Protein AF-A0A7M1B1W1-F1 (afdb_monomer_lite)

Sequence (210 aa):
MQTFTLVEILRESRKINTVNDLLSNYNAVIELAKEDVKKIAIAKKIFFTDFDAVFSTAAKMLRNTLNKKHLKAVKRFLTCENIDDAANFIIQRLLNNMKNITTNQNYNEYAAPPKFSILHDNIKVYDSELERALQLSDLKKISAEKLKQNLKKIWEEAILDFDFDLIDFENLCASYGFSMEDVLDYNPYALPEMKGELTECGNTQLVLIF

Organism: NCBI:txid2590020

Structure (mmCIF, N/CA/C/O backbone):
data_AF-A0A7M1B1W1-F1
#
_entry.id   AF-A0A7M1B1W1-F1
#
loop_
_atom_site.group_PDB
_atom_site.id
_atom_site.type_symbol
_atom_site.label_atom_id
_atom_site.label_alt_id
_atom_site.label_comp_id
_atom_site.label_asym_id
_atom_site.label_entity_id
_atom_site.label_seq_id
_atom_site.pdbx_PDB_ins_code
_atom_site.Cartn_x
_atom_site.Cartn_y
_atom_site.Cartn_z
_atom_site.occupancy
_atom_site.B_iso_or_equiv
_atom_site.auth_seq_id
_atom_site.auth_comp_id
_atom_site.auth_asym_id
_atom_site.auth_atom_id
_atom_site.pdbx_PDB_model_num
ATOM 1 N N . MET A 1 1 ? -5.206 -14.356 -8.211 1.00 46.41 1 MET A N 1
ATOM 2 C CA . MET A 1 1 ? -5.578 -14.647 -6.810 1.00 46.41 1 MET A CA 1
ATOM 3 C C . MET A 1 1 ? -6.622 -13.621 -6.395 1.00 46.41 1 MET A C 1
ATOM 5 O O . MET A 1 1 ? -6.350 -12.433 -6.523 1.00 46.41 1 MET A O 1
ATOM 9 N N . GLN A 1 2 ? -7.831 -14.044 -6.029 1.00 49.94 2 GLN A N 1
ATOM 10 C CA . GLN A 1 2 ? -8.895 -13.123 -5.618 1.00 49.94 2 GLN A CA 1
ATOM 11 C C . GLN A 1 2 ? -8.481 -12.476 -4.287 1.00 49.94 2 GLN A C 1
ATOM 13 O O . GLN A 1 2 ? -8.146 -13.184 -3.342 1.00 49.94 2 GLN A O 1
ATOM 18 N N . THR A 1 3 ? -8.392 -11.146 -4.241 1.00 68.88 3 THR A N 1
ATOM 19 C CA . THR A 1 3 ? -8.019 -10.411 -3.023 1.00 68.88 3 THR A CA 1
ATOM 20 C C . THR A 1 3 ? -9.286 -9.926 -2.337 1.00 68.88 3 THR A C 1
ATOM 22 O O . THR A 1 3 ? -9.937 -9.009 -2.834 1.00 68.88 3 THR A O 1
ATOM 25 N N . PHE A 1 4 ? -9.627 -10.563 -1.219 1.00 81.12 4 PHE A N 1
ATOM 26 C CA . PHE A 1 4 ? -10.746 -10.172 -0.363 1.00 81.12 4 PHE A CA 1
ATOM 27 C C . PHE A 1 4 ? -10.438 -8.860 0.367 1.00 81.12 4 PHE A C 1
ATOM 29 O O . PHE A 1 4 ? -9.293 -8.614 0.754 1.00 81.12 4 PHE A O 1
ATOM 36 N N . THR A 1 5 ? -11.456 -8.025 0.540 1.00 89.94 5 THR A N 1
ATOM 37 C CA . THR A 1 5 ? -11.385 -6.786 1.323 1.00 89.94 5 THR A CA 1
ATOM 38 C C . THR A 1 5 ? -11.397 -7.086 2.818 1.00 89.94 5 THR A C 1
ATOM 40 O O . THR A 1 5 ? -11.905 -8.116 3.265 1.00 89.94 5 THR A O 1
ATOM 43 N N . LEU A 1 6 ? -10.891 -6.159 3.629 1.00 90.50 6 LEU A N 1
ATOM 44 C CA . LEU A 1 6 ? -10.927 -6.252 5.085 1.00 90.50 6 LEU A CA 1
ATOM 45 C C . LEU A 1 6 ? -12.354 -6.473 5.592 1.00 90.50 6 LEU A C 1
ATOM 47 O O . LEU A 1 6 ? -12.566 -7.282 6.489 1.00 90.50 6 LEU A O 1
ATOM 51 N N . VAL A 1 7 ? -13.327 -5.763 5.019 1.00 90.25 7 VAL A N 1
ATOM 52 C CA . VAL A 1 7 ? -14.739 -5.879 5.401 1.00 90.25 7 VAL A CA 1
ATOM 53 C C . VAL A 1 7 ? -15.254 -7.298 5.158 1.00 90.25 7 VAL A C 1
ATOM 55 O O . VAL A 1 7 ? -15.855 -7.887 6.054 1.00 90.25 7 VAL A O 1
ATOM 58 N N . GLU A 1 8 ? -14.982 -7.875 3.986 1.00 89.62 8 GLU A N 1
ATOM 59 C CA . GLU A 1 8 ? -15.379 -9.253 3.660 1.00 89.62 8 GLU A CA 1
ATOM 60 C C . GLU A 1 8 ? -14.737 -10.260 4.621 1.00 89.62 8 GLU A C 1
ATOM 62 O O . GLU A 1 8 ? -15.433 -11.095 5.197 1.00 89.62 8 GLU A O 1
ATOM 67 N N . ILE A 1 9 ? -13.435 -10.118 4.884 1.00 88.88 9 ILE A N 1
ATOM 68 C CA . ILE A 1 9 ? -12.701 -11.010 5.790 1.00 88.88 9 ILE A CA 1
ATOM 69 C C . ILE A 1 9 ? -13.232 -10.908 7.227 1.00 88.88 9 ILE A C 1
ATOM 71 O O . ILE A 1 9 ? -13.353 -11.921 7.918 1.00 88.88 9 ILE A O 1
ATOM 75 N N . LEU A 1 10 ? -13.549 -9.701 7.701 1.00 89.06 10 LEU A N 1
ATOM 76 C CA . LEU A 1 10 ? -14.074 -9.501 9.052 1.00 89.06 10 LEU A CA 1
ATOM 77 C C . LEU A 1 10 ? -15.499 -10.037 9.205 1.00 89.06 10 LEU A C 1
ATOM 79 O O . LEU A 1 10 ? -15.791 -10.629 10.238 1.00 89.06 10 LEU A O 1
ATOM 83 N N . ARG A 1 11 ? -16.358 -9.906 8.188 1.00 87.56 11 ARG A N 1
ATOM 84 C CA . ARG A 1 11 ? -17.720 -10.471 8.213 1.00 87.56 11 ARG A CA 1
ATOM 85 C C . ARG A 1 11 ? -17.729 -11.995 8.297 1.00 87.56 11 ARG A C 1
ATOM 87 O O . ARG A 1 11 ? -18.602 -12.563 8.946 1.00 87.56 11 ARG A O 1
ATOM 94 N N . GLU A 1 12 ? -16.770 -12.658 7.659 1.00 88.44 12 GLU A N 1
ATOM 95 C CA . GLU A 1 12 ? -16.637 -14.121 7.704 1.00 88.44 12 GLU A CA 1
ATOM 96 C C . GLU A 1 12 ? -15.859 -14.620 8.936 1.00 88.44 12 GLU A C 1
ATOM 98 O O . GLU A 1 12 ? -15.805 -15.824 9.221 1.00 88.44 12 GLU A O 1
ATOM 103 N N . SER A 1 13 ? -15.250 -13.709 9.700 1.00 87.25 13 SER A N 1
ATOM 104 C CA . SER A 1 13 ? -14.417 -14.053 10.846 1.00 87.25 13 SER A CA 1
ATOM 105 C C . SER A 1 13 ? -15.248 -14.526 12.030 1.00 87.25 13 SER A C 1
ATOM 107 O O . SER A 1 13 ? -15.989 -13.775 12.649 1.00 87.25 13 SER A O 1
ATOM 109 N N . ARG A 1 14 ? -15.011 -15.765 12.468 1.00 86.44 14 ARG A N 1
ATOM 110 C CA . ARG A 1 14 ? -15.598 -16.283 13.718 1.00 86.44 14 ARG A CA 1
ATOM 111 C C . ARG A 1 14 ? -14.973 -15.673 14.978 1.00 86.44 14 ARG A C 1
ATOM 113 O O . ARG A 1 14 ? -15.531 -15.817 16.062 1.00 86.44 14 ARG A O 1
ATOM 120 N N . LYS A 1 15 ? -13.791 -15.056 14.855 1.00 85.00 15 LYS A N 1
ATOM 121 C CA . LYS A 1 15 ? -12.979 -14.571 15.986 1.00 85.00 15 LYS A CA 1
ATOM 122 C C . LYS A 1 15 ? -13.132 -13.078 16.258 1.00 85.00 15 LYS A C 1
ATOM 124 O O . LYS A 1 15 ? -12.814 -12.649 17.360 1.00 85.00 15 LYS A O 1
ATOM 129 N N . ILE A 1 16 ? -13.541 -12.291 15.265 1.00 86.94 16 ILE A N 1
ATOM 130 C CA . ILE A 1 16 ? -13.608 -10.832 15.367 1.00 86.94 16 ILE A CA 1
ATOM 131 C C . ILE A 1 16 ? -15.038 -10.413 15.063 1.00 86.94 16 ILE A C 1
ATOM 133 O O . ILE A 1 16 ? -15.382 -10.209 13.907 1.00 86.94 16 ILE A O 1
ATOM 137 N N . ASN A 1 17 ? -15.855 -10.295 16.109 1.00 83.25 17 ASN A N 1
ATOM 138 C CA . ASN A 1 17 ? -17.263 -9.914 15.972 1.00 83.25 17 ASN A CA 1
ATOM 139 C C . ASN A 1 17 ? -17.531 -8.516 16.542 1.00 83.25 17 ASN A C 1
ATOM 141 O O . ASN A 1 17 ? -18.494 -7.860 16.159 1.00 83.25 17 ASN A O 1
ATOM 145 N N . THR A 1 18 ? -16.678 -8.047 17.456 1.00 88.62 18 THR A N 1
ATOM 146 C CA . THR A 1 18 ? -16.815 -6.744 18.109 1.00 88.62 18 THR A CA 1
ATOM 147 C C . THR A 1 18 ? -15.603 -5.847 17.863 1.00 88.62 18 THR A C 1
ATOM 149 O O . THR A 1 18 ? -14.501 -6.303 17.544 1.00 88.62 18 THR A O 1
ATOM 152 N N . VAL A 1 19 ? -15.773 -4.542 18.097 1.00 88.94 19 VAL A N 1
ATOM 153 C CA . VAL A 1 19 ? -14.666 -3.569 18.068 1.00 88.94 19 VAL A CA 1
ATOM 154 C C . VAL A 1 19 ? -13.570 -3.924 19.084 1.00 88.94 19 VAL A C 1
ATOM 156 O O . VAL A 1 19 ? -12.386 -3.709 18.824 1.00 88.94 19 VAL A O 1
ATOM 159 N N . ASN A 1 20 ? -13.929 -4.510 20.229 1.00 88.62 20 ASN A N 1
ATOM 160 C CA . ASN A 1 20 ? -12.950 -4.942 21.229 1.00 88.62 20 ASN A CA 1
ATOM 161 C C . ASN A 1 20 ? -12.112 -6.136 20.745 1.00 88.62 20 ASN A C 1
ATOM 163 O O . ASN A 1 20 ? -10.903 -6.169 20.990 1.00 88.62 20 ASN A O 1
ATOM 167 N N . ASP A 1 21 ? -12.714 -7.078 20.016 1.00 89.44 21 ASP A N 1
ATOM 168 C CA . ASP A 1 21 ? -11.981 -8.197 19.409 1.00 89.44 21 ASP A CA 1
ATOM 169 C C . ASP A 1 21 ? -11.011 -7.693 18.342 1.00 89.44 21 ASP A C 1
ATOM 171 O O . ASP A 1 21 ? -9.869 -8.152 18.259 1.00 89.44 21 ASP A O 1
ATOM 175 N N . LEU A 1 22 ? -11.440 -6.695 17.565 1.00 91.19 22 LEU A N 1
ATOM 176 C CA . LEU A 1 22 ? -10.606 -6.033 16.571 1.00 91.19 22 LEU A CA 1
ATOM 177 C C . LEU A 1 22 ? -9.374 -5.419 17.243 1.00 91.19 22 LEU A C 1
ATOM 179 O O . LEU A 1 22 ? -8.247 -5.667 16.817 1.00 91.19 22 LEU A O 1
ATOM 183 N N . LEU A 1 23 ? -9.572 -4.647 18.316 1.00 91.12 23 LEU A N 1
ATOM 184 C CA . LEU A 1 23 ? -8.479 -4.022 19.065 1.00 91.12 23 LEU A CA 1
ATOM 185 C C . LEU A 1 23 ? -7.528 -5.054 19.679 1.00 91.12 23 LEU A C 1
ATOM 187 O O . LEU A 1 23 ? -6.312 -4.859 19.647 1.00 91.12 23 LEU A O 1
ATOM 191 N N . SER A 1 24 ? -8.064 -6.164 20.186 1.00 92.25 24 SER A N 1
ATOM 192 C CA . SER A 1 24 ? -7.267 -7.282 20.708 1.00 92.25 24 SER A CA 1
ATOM 193 C C . SER A 1 24 ? -6.398 -7.928 19.623 1.00 92.25 24 SER A C 1
ATOM 195 O O . SER A 1 24 ? -5.287 -8.371 19.901 1.00 92.25 24 SER A O 1
ATOM 197 N N . ASN A 1 25 ? -6.866 -7.918 18.372 1.00 92.75 25 ASN A N 1
ATOM 198 C CA . ASN A 1 25 ? -6.186 -8.485 17.206 1.00 92.75 25 ASN A CA 1
ATOM 199 C C . ASN A 1 25 ? -5.600 -7.410 16.274 1.00 92.75 25 ASN A C 1
ATOM 201 O O . ASN A 1 25 ? -5.417 -7.656 15.080 1.00 92.75 25 ASN A O 1
ATOM 205 N N . TYR A 1 26 ? -5.278 -6.228 16.812 1.00 93.19 26 TYR A N 1
ATOM 206 C CA . TYR A 1 26 ? -4.920 -5.036 16.038 1.00 93.19 26 TYR A CA 1
ATOM 207 C C . TYR A 1 26 ? -3.914 -5.303 14.912 1.00 93.19 26 TYR A C 1
ATOM 209 O O . TYR A 1 26 ? -4.165 -4.935 13.773 1.00 93.19 26 TYR A O 1
ATOM 217 N N . ASN A 1 27 ? -2.794 -5.970 15.206 1.00 93.06 27 ASN A N 1
ATOM 218 C CA . ASN A 1 27 ? -1.740 -6.196 14.211 1.00 93.06 27 ASN A CA 1
ATOM 219 C C . ASN A 1 27 ? -2.242 -7.007 13.004 1.00 93.06 27 ASN A C 1
ATOM 221 O O . ASN A 1 27 ? -1.939 -6.653 11.871 1.00 93.06 27 ASN A O 1
ATOM 225 N N . ALA A 1 28 ? -3.037 -8.056 13.240 1.00 92.94 28 ALA A N 1
ATOM 226 C CA . ALA A 1 28 ? -3.594 -8.875 12.166 1.00 92.94 28 ALA A CA 1
ATOM 227 C C . ALA A 1 28 ? -4.597 -8.074 11.327 1.00 92.94 28 ALA A C 1
ATOM 229 O O . ALA A 1 28 ? -4.562 -8.121 10.103 1.00 92.94 28 ALA A O 1
ATOM 230 N N . VAL A 1 29 ? -5.449 -7.284 11.984 1.00 93.12 29 VAL A N 1
ATOM 231 C CA . VAL A 1 29 ? -6.434 -6.428 11.309 1.00 93.12 29 VAL A CA 1
ATOM 232 C C . VAL A 1 29 ? -5.747 -5.380 10.436 1.00 93.12 29 VAL A C 1
ATOM 234 O O . VAL A 1 29 ? -6.181 -5.134 9.316 1.00 93.12 29 VAL A O 1
ATOM 237 N N . ILE A 1 30 ? -4.665 -4.771 10.927 1.00 95.81 30 ILE A N 1
ATOM 238 C CA . ILE A 1 30 ? -3.884 -3.798 10.160 1.00 95.81 30 ILE A CA 1
ATOM 239 C C . ILE A 1 30 ? -3.227 -4.446 8.944 1.00 95.81 30 ILE A C 1
ATOM 241 O O . ILE A 1 30 ? -3.282 -3.859 7.867 1.00 95.81 30 ILE A O 1
ATOM 245 N N . GLU A 1 31 ? -2.653 -5.641 9.082 1.00 93.88 31 GLU A N 1
ATOM 246 C CA . GLU A 1 31 ? -2.044 -6.335 7.942 1.00 93.88 31 GLU A CA 1
ATOM 247 C C . GLU A 1 31 ? -3.087 -6.652 6.861 1.00 93.88 31 GLU A C 1
ATOM 249 O O . GLU A 1 31 ? -2.863 -6.390 5.682 1.00 93.88 31 GLU A O 1
ATOM 254 N N . LEU A 1 32 ? -4.278 -7.103 7.266 1.00 92.94 32 LEU A N 1
ATOM 255 C CA . LEU A 1 32 ? -5.403 -7.324 6.353 1.00 92.94 32 LEU A CA 1
ATOM 256 C C . LEU A 1 32 ? -5.886 -6.024 5.686 1.00 92.94 32 LEU A C 1
ATOM 258 O O . LEU A 1 32 ? -6.262 -6.029 4.517 1.00 92.94 32 LEU A O 1
ATOM 262 N N . ALA A 1 33 ? -5.841 -4.894 6.398 1.00 94.38 33 ALA A N 1
ATOM 263 C CA . ALA A 1 33 ? -6.233 -3.586 5.870 1.00 94.38 33 ALA A CA 1
ATOM 264 C C . ALA A 1 33 ? -5.263 -3.032 4.811 1.00 94.38 33 ALA A C 1
ATOM 266 O O . ALA A 1 33 ? -5.613 -2.093 4.090 1.00 94.38 33 ALA A O 1
ATOM 267 N N . LYS A 1 34 ? -4.033 -3.557 4.739 1.00 94.88 34 LYS A N 1
ATOM 268 C CA . LYS A 1 34 ? -2.941 -2.999 3.930 1.00 94.88 34 LYS A CA 1
ATOM 269 C C . LYS A 1 34 ? -3.293 -2.925 2.447 1.00 94.88 34 LYS A C 1
ATOM 271 O O . LYS A 1 34 ? -3.095 -1.884 1.817 1.00 94.88 34 LYS A O 1
ATOM 276 N N . GLU A 1 35 ? -3.862 -3.999 1.911 1.00 93.19 35 GLU A N 1
ATOM 277 C CA . GLU A 1 35 ? -4.198 -4.088 0.49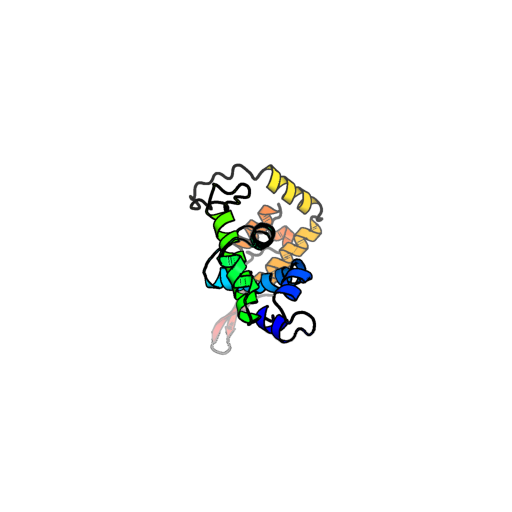0 1.00 93.19 35 GLU A CA 1
ATOM 278 C C . GLU A 1 35 ? -5.355 -3.150 0.113 1.00 93.19 35 GLU A C 1
ATOM 280 O O . GLU A 1 35 ? -5.294 -2.467 -0.910 1.00 93.19 35 GLU A O 1
ATOM 285 N N . ASP A 1 36 ? -6.365 -3.019 0.976 1.00 93.62 36 ASP A N 1
ATOM 286 C CA . ASP A 1 36 ? -7.462 -2.065 0.776 1.00 93.62 36 ASP A CA 1
ATOM 287 C C . ASP A 1 36 ? -6.963 -0.619 0.799 1.00 93.62 36 ASP A C 1
ATOM 289 O O . ASP A 1 36 ? -7.312 0.186 -0.067 1.00 93.62 36 ASP A O 1
ATOM 293 N N . VAL A 1 37 ? -6.097 -0.283 1.760 1.00 96.00 37 VAL A N 1
ATOM 294 C CA . VAL A 1 37 ? -5.472 1.043 1.844 1.00 96.00 37 VAL A CA 1
ATOM 295 C C . VAL A 1 37 ? -4.671 1.340 0.577 1.00 96.00 37 VAL A C 1
ATOM 297 O O . VAL A 1 37 ? -4.788 2.441 0.034 1.00 96.00 37 VAL A O 1
ATOM 300 N N . LYS A 1 38 ? -3.917 0.363 0.061 1.00 93.50 38 LYS A N 1
ATOM 301 C CA . LYS A 1 38 ? -3.147 0.491 -1.182 1.00 93.50 38 LYS A CA 1
ATOM 302 C C . LYS A 1 38 ? -4.053 0.725 -2.391 1.00 93.50 38 LYS A C 1
ATOM 304 O O . LYS A 1 38 ? -3.856 1.701 -3.118 1.00 93.50 38 LYS A O 1
ATOM 309 N N . LYS A 1 39 ? -5.087 -0.101 -2.572 1.00 92.12 39 LYS A N 1
ATOM 310 C CA . LYS A 1 39 ? -6.079 0.040 -3.654 1.00 92.12 39 LYS A CA 1
ATOM 311 C C . LYS A 1 39 ? -6.771 1.403 -3.612 1.00 92.12 39 LYS A C 1
ATOM 313 O O . LYS A 1 39 ? -6.881 2.071 -4.639 1.00 92.12 39 LYS A O 1
ATOM 318 N N . ILE A 1 40 ? -7.186 1.857 -2.428 1.00 91.81 40 ILE A N 1
ATOM 319 C CA . ILE A 1 40 ? -7.842 3.160 -2.260 1.00 91.81 40 ILE A CA 1
ATOM 320 C C . ILE A 1 40 ? -6.868 4.313 -2.523 1.00 91.81 40 ILE A C 1
ATOM 322 O O . ILE A 1 40 ? -7.271 5.314 -3.116 1.00 91.81 40 ILE A O 1
ATOM 326 N N . ALA A 1 41 ? -5.607 4.205 -2.098 1.00 91.31 41 ALA A N 1
ATOM 327 C CA . ALA A 1 41 ? -4.589 5.213 -2.384 1.00 91.31 41 ALA A CA 1
ATOM 328 C C . ALA A 1 41 ? -4.394 5.385 -3.898 1.00 91.31 41 ALA A C 1
ATOM 330 O O . ALA A 1 41 ? -4.489 6.510 -4.393 1.00 91.31 41 ALA A O 1
ATOM 331 N N . ILE A 1 42 ? -4.248 4.274 -4.631 1.00 88.75 42 ILE A N 1
ATOM 332 C CA . ILE A 1 42 ? -4.142 4.257 -6.098 1.00 88.75 42 ILE A CA 1
ATOM 333 C C . ILE A 1 42 ? -5.389 4.876 -6.739 1.00 88.75 42 ILE A C 1
ATOM 335 O O . ILE A 1 42 ? -5.272 5.796 -7.548 1.00 88.75 42 ILE A O 1
ATOM 339 N N . ALA A 1 43 ? -6.588 4.446 -6.333 1.00 89.94 43 ALA A N 1
ATOM 340 C CA . ALA A 1 43 ? -7.848 4.966 -6.869 1.00 89.94 43 ALA A CA 1
ATOM 341 C C . ALA A 1 43 ? -8.008 6.480 -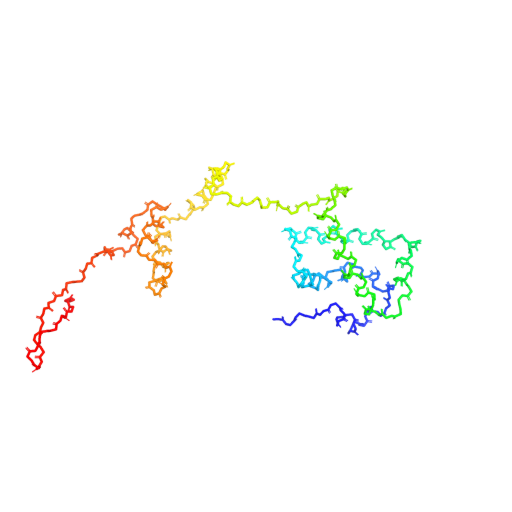6.642 1.00 89.94 43 ALA A C 1
ATOM 343 O O . ALA A 1 43 ? -8.558 7.194 -7.479 1.00 89.94 43 ALA A O 1
ATOM 344 N N . LYS A 1 44 ? -7.489 6.991 -5.520 1.00 87.81 44 LYS A N 1
ATOM 345 C CA . LYS A 1 44 ? -7.475 8.422 -5.184 1.00 87.81 44 LYS A CA 1
ATOM 346 C C . LYS A 1 44 ? -6.279 9.180 -5.765 1.00 87.81 44 LYS A C 1
ATOM 348 O O . LYS A 1 44 ? -6.150 10.369 -5.475 1.00 87.81 44 LYS A O 1
ATOM 353 N N . LYS A 1 45 ? -5.420 8.526 -6.554 1.00 85.56 45 LYS A N 1
ATOM 354 C CA . LYS A 1 45 ? -4.181 9.089 -7.120 1.00 85.56 45 LYS A CA 1
ATOM 355 C C . LYS A 1 45 ? -3.250 9.672 -6.047 1.00 85.56 45 LYS A C 1
ATOM 357 O O . LYS A 1 45 ? -2.637 10.718 -6.240 1.00 85.56 45 LYS A O 1
ATOM 362 N N . ILE A 1 46 ? -3.182 9.014 -4.890 1.00 84.50 46 ILE A N 1
ATOM 363 C CA . ILE A 1 46 ? -2.268 9.358 -3.800 1.00 84.50 46 ILE A CA 1
ATOM 364 C C . ILE A 1 46 ? -1.076 8.413 -3.891 1.00 84.50 46 ILE A C 1
ATOM 366 O O . ILE A 1 46 ? -1.231 7.204 -3.723 1.00 84.50 46 ILE A O 1
ATOM 370 N N . PHE A 1 47 ? 0.104 8.975 -4.128 1.00 79.50 47 PHE A N 1
ATOM 371 C CA . PHE A 1 47 ? 1.340 8.215 -4.251 1.00 79.50 47 PHE A CA 1
ATOM 372 C C . PHE A 1 47 ? 2.185 8.369 -2.990 1.00 79.50 47 PHE A C 1
ATOM 374 O O . PHE A 1 47 ? 2.383 9.475 -2.489 1.00 79.50 47 PHE A O 1
ATOM 381 N N . PHE A 1 48 ? 2.683 7.241 -2.496 1.00 82.75 48 PHE A N 1
ATOM 382 C CA . PHE A 1 48 ? 3.622 7.167 -1.385 1.00 82.75 48 PHE A CA 1
ATOM 383 C C . PHE A 1 48 ? 4.891 6.506 -1.913 1.00 82.75 48 PHE A C 1
ATOM 385 O O . PHE A 1 48 ? 4.805 5.417 -2.475 1.00 82.75 48 PHE A O 1
ATOM 392 N N . THR A 1 49 ? 6.043 7.160 -1.768 1.00 75.31 49 THR A N 1
ATOM 393 C CA . THR A 1 49 ? 7.315 6.654 -2.315 1.00 75.31 49 THR A CA 1
ATOM 394 C C . THR A 1 49 ? 7.721 5.335 -1.683 1.00 75.31 49 THR A C 1
ATOM 396 O O . THR A 1 49 ? 8.038 4.394 -2.396 1.00 75.31 49 THR A O 1
ATOM 399 N N . ASP A 1 50 ? 7.649 5.259 -0.358 1.00 85.19 50 ASP A N 1
ATOM 400 C CA . ASP A 1 50 ? 7.790 4.013 0.382 1.00 85.19 50 ASP A CA 1
ATOM 401 C C . ASP A 1 50 ? 6.464 3.729 1.086 1.00 85.19 50 ASP A C 1
ATOM 403 O O . ASP A 1 50 ? 6.209 4.172 2.210 1.00 85.19 50 ASP A O 1
ATOM 407 N N . PHE A 1 51 ? 5.563 3.057 0.366 1.00 90.19 51 PHE A N 1
ATOM 408 C CA . PHE A 1 51 ? 4.239 2.733 0.887 1.00 90.19 51 PHE A CA 1
ATOM 409 C C . PHE A 1 51 ? 4.334 1.935 2.189 1.00 90.19 51 PHE A C 1
ATOM 411 O O . PHE A 1 51 ? 3.606 2.235 3.133 1.00 90.19 51 PHE A O 1
ATOM 418 N N . ASP A 1 52 ? 5.230 0.951 2.255 1.00 91.38 52 ASP A N 1
ATOM 419 C CA . ASP A 1 52 ? 5.328 0.024 3.380 1.00 91.38 52 ASP A CA 1
ATOM 420 C C . ASP A 1 52 ? 5.874 0.710 4.633 1.00 91.38 52 ASP A C 1
ATOM 422 O O . ASP A 1 52 ? 5.302 0.548 5.720 1.00 91.38 52 ASP A O 1
ATOM 426 N N . ALA A 1 53 ? 6.909 1.542 4.495 1.00 88.31 53 ALA A N 1
ATOM 427 C CA . ALA A 1 53 ? 7.420 2.335 5.607 1.00 88.31 53 ALA A CA 1
ATOM 428 C C . ALA A 1 53 ? 6.370 3.334 6.109 1.00 88.31 53 ALA A C 1
ATOM 430 O O . ALA A 1 53 ? 6.088 3.389 7.309 1.00 88.31 53 ALA A O 1
ATOM 431 N N . VAL A 1 54 ? 5.730 4.086 5.205 1.00 91.00 54 VAL A N 1
ATOM 432 C CA . VAL A 1 54 ? 4.706 5.079 5.573 1.00 91.00 54 VAL A CA 1
ATOM 433 C C . VAL A 1 54 ? 3.486 4.401 6.206 1.00 91.00 54 VAL A C 1
ATOM 435 O O . VAL A 1 54 ? 2.932 4.916 7.180 1.00 91.00 54 VAL A O 1
ATOM 438 N N . PHE A 1 55 ? 3.081 3.231 5.710 1.00 94.75 55 PHE A N 1
ATOM 439 C CA . PHE A 1 55 ? 1.978 2.447 6.260 1.00 94.75 55 PHE A CA 1
ATOM 440 C C . PHE A 1 55 ? 2.292 1.940 7.673 1.00 94.75 55 PHE A C 1
ATOM 442 O O . PHE A 1 55 ? 1.476 2.107 8.582 1.00 94.75 55 PHE A O 1
ATOM 449 N N . SER A 1 56 ? 3.489 1.384 7.887 1.00 92.50 56 SER A N 1
ATOM 450 C CA . SER A 1 56 ? 3.952 0.921 9.203 1.00 92.50 56 SER A CA 1
ATOM 451 C C . SER A 1 56 ? 3.941 2.053 10.236 1.00 92.50 56 SER A C 1
ATOM 453 O O . SER A 1 56 ? 3.429 1.906 11.351 1.00 92.50 56 SER A O 1
ATOM 455 N N . THR A 1 57 ? 4.415 3.233 9.841 1.00 91.25 57 THR A N 1
ATOM 456 C CA . THR A 1 57 ? 4.387 4.448 10.662 1.00 91.25 57 THR A CA 1
ATOM 457 C C . THR A 1 57 ? 2.951 4.909 10.945 1.00 91.25 57 THR A C 1
ATOM 459 O O . THR A 1 57 ? 2.569 5.127 12.100 1.00 91.25 57 THR A O 1
ATOM 462 N N . ALA A 1 58 ? 2.089 4.948 9.926 1.00 94.50 58 ALA A N 1
ATOM 463 C CA . ALA A 1 58 ? 0.676 5.293 10.074 1.00 94.50 58 ALA A CA 1
ATOM 464 C C . ALA A 1 58 ? -0.078 4.340 11.017 1.00 94.50 58 ALA A C 1
ATOM 466 O O . ALA A 1 58 ? -0.942 4.788 11.786 1.00 94.50 58 ALA A O 1
ATOM 467 N N . ALA A 1 59 ? 0.268 3.050 11.004 1.00 96.00 59 ALA A N 1
ATOM 468 C CA . ALA A 1 59 ? -0.269 2.045 11.911 1.00 96.00 59 ALA A CA 1
ATOM 469 C C . ALA A 1 59 ? 0.170 2.279 13.365 1.00 96.00 59 ALA A C 1
ATOM 471 O O . ALA A 1 59 ? -0.654 2.161 14.277 1.00 96.00 59 ALA A O 1
ATOM 472 N N . LYS A 1 60 ? 1.422 2.679 13.620 1.00 93.88 60 LYS A N 1
ATOM 473 C CA . LYS A 1 60 ? 1.871 3.072 14.971 1.00 93.88 60 LYS A CA 1
ATOM 474 C C . LYS A 1 60 ? 1.104 4.297 15.475 1.00 93.88 60 LYS A C 1
ATOM 476 O O . LYS A 1 60 ? 0.592 4.300 16.597 1.00 93.88 60 LYS A O 1
ATOM 481 N N . MET A 1 61 ? 0.936 5.310 14.624 1.00 93.12 61 MET A N 1
ATOM 482 C CA . MET A 1 61 ? 0.165 6.515 14.948 1.00 93.12 61 MET A CA 1
ATOM 483 C C . MET A 1 61 ? -1.309 6.217 15.248 1.00 93.12 61 MET A C 1
ATOM 485 O O . MET A 1 61 ? -1.891 6.801 16.172 1.00 93.12 61 MET A O 1
ATOM 489 N N . LEU A 1 62 ? -1.931 5.312 14.486 1.00 95.94 62 LEU A N 1
ATOM 490 C CA . LEU A 1 62 ? -3.307 4.882 14.729 1.00 95.94 62 LEU A CA 1
ATOM 491 C C . LEU A 1 62 ? -3.423 4.192 16.091 1.00 95.94 62 LEU A C 1
ATOM 493 O O . LEU A 1 62 ? -4.282 4.582 16.881 1.00 95.94 62 LEU A O 1
ATOM 497 N N . ARG A 1 63 ? -2.518 3.265 16.419 1.00 95.06 63 ARG A N 1
ATOM 498 C CA . ARG A 1 63 ? -2.492 2.591 17.726 1.00 95.06 63 ARG A CA 1
ATOM 499 C C . ARG A 1 63 ? -2.405 3.593 18.879 1.00 95.06 63 ARG A C 1
ATOM 501 O O . ARG A 1 63 ? -3.202 3.543 19.814 1.00 95.06 63 ARG A O 1
ATOM 508 N N . ASN A 1 64 ? -1.508 4.571 18.767 1.00 93.31 64 ASN A N 1
ATOM 509 C CA . ASN A 1 64 ? -1.370 5.646 19.752 1.00 93.31 64 ASN A CA 1
ATOM 510 C C . ASN A 1 64 ? -2.631 6.515 19.856 1.00 93.31 64 ASN A C 1
ATOM 512 O O . ASN A 1 64 ? -2.987 6.966 20.944 1.00 93.31 64 ASN A O 1
ATOM 516 N N . THR A 1 65 ? -3.324 6.748 18.739 1.00 93.19 65 THR A N 1
ATOM 517 C CA . THR A 1 65 ? -4.596 7.482 18.720 1.00 93.19 65 THR A CA 1
ATOM 518 C C . THR A 1 65 ? -5.695 6.691 19.424 1.00 93.19 65 THR A C 1
ATOM 520 O O . THR A 1 65 ? -6.401 7.260 20.249 1.00 93.19 65 THR A O 1
ATOM 523 N N . LEU A 1 66 ? -5.816 5.390 19.159 1.00 94.06 66 LEU A N 1
ATOM 524 C CA . LEU A 1 66 ? -6.834 4.521 19.762 1.00 94.06 66 LEU A CA 1
ATOM 525 C C . LEU A 1 66 ? -6.673 4.393 21.286 1.00 94.06 66 LEU A C 1
ATOM 527 O O . LEU A 1 66 ? -7.668 4.291 22.000 1.00 94.06 66 LEU A O 1
ATOM 531 N N . ASN A 1 67 ? -5.447 4.514 21.805 1.00 92.94 67 ASN A N 1
ATOM 532 C CA . ASN A 1 67 ? -5.196 4.573 23.249 1.00 92.94 67 ASN A CA 1
ATOM 533 C C . ASN A 1 67 ? -5.747 5.854 23.909 1.00 92.94 67 ASN A C 1
ATOM 535 O O . ASN A 1 67 ? -6.039 5.870 25.107 1.00 92.94 67 ASN A O 1
ATOM 539 N N . LYS A 1 68 ? -5.949 6.936 23.146 1.00 93.56 68 LYS A N 1
ATOM 540 C CA . LYS A 1 68 ? -6.488 8.213 23.638 1.00 93.56 68 LYS A CA 1
ATOM 541 C C . LYS A 1 68 ? -8.021 8.181 23.670 1.00 93.56 68 LYS A C 1
ATOM 543 O O . LYS A 1 68 ? -8.691 8.908 22.937 1.00 93.56 68 LYS A O 1
ATOM 548 N N . LYS A 1 69 ? -8.587 7.375 24.577 1.00 91.25 69 LYS A N 1
ATOM 549 C CA . LYS A 1 69 ? -10.045 7.155 24.733 1.00 91.25 69 LYS A CA 1
ATOM 550 C C . LYS A 1 69 ? -10.871 8.429 24.966 1.00 91.25 69 LYS A C 1
ATOM 552 O O . LYS A 1 69 ? -12.082 8.425 24.772 1.00 91.25 69 LYS A O 1
ATOM 557 N N . HIS A 1 70 ? -10.245 9.531 25.380 1.00 92.06 70 HIS A N 1
ATOM 558 C CA . HIS A 1 70 ? -10.925 10.815 25.563 1.00 92.06 70 HIS A CA 1
ATOM 559 C C . HIS A 1 70 ? -11.299 11.497 24.233 1.00 92.06 70 HIS A C 1
ATOM 561 O O . HIS A 1 70 ? -12.226 12.310 24.217 1.00 92.06 70 HIS A O 1
ATOM 567 N N . LEU A 1 71 ? -10.627 11.167 23.121 1.00 94.06 71 LEU A N 1
ATOM 568 C CA . LEU A 1 71 ? -10.870 11.783 21.817 1.00 94.06 71 LEU A CA 1
ATOM 569 C C . LEU A 1 71 ? -12.255 11.418 21.276 1.00 94.06 71 LEU A C 1
ATOM 571 O O . LEU A 1 71 ? -12.616 10.245 21.209 1.00 94.06 71 LEU A O 1
ATOM 575 N N . LYS A 1 72 ? -13.006 12.417 20.795 1.00 93.75 72 LYS A N 1
ATOM 576 C CA . LYS A 1 72 ? -14.371 12.238 20.263 1.00 93.75 72 LYS A CA 1
ATOM 577 C C . LYS A 1 72 ? -14.451 11.171 19.165 1.00 93.75 72 LYS A C 1
ATOM 579 O O . LYS A 1 72 ? -15.353 10.342 19.184 1.00 93.75 72 LYS A O 1
ATOM 584 N N . ALA A 1 73 ? -13.495 11.170 18.234 1.00 90.19 73 ALA A N 1
ATOM 585 C CA . ALA A 1 73 ? -13.444 10.185 17.154 1.00 90.19 73 ALA A CA 1
ATOM 586 C C . ALA A 1 73 ? -13.203 8.758 17.674 1.00 90.19 73 ALA A C 1
ATOM 588 O O . ALA A 1 73 ? -13.821 7.823 17.180 1.00 90.19 73 ALA A O 1
ATOM 589 N N . VAL A 1 74 ? -12.351 8.604 18.693 1.00 93.06 74 VAL A N 1
ATOM 590 C CA . VAL A 1 74 ? -12.062 7.306 19.322 1.00 93.06 74 VAL A CA 1
ATOM 591 C C . VAL A 1 74 ? -13.268 6.823 20.115 1.00 93.06 74 VAL A C 1
ATOM 593 O O . VAL A 1 74 ? -13.641 5.668 19.983 1.00 93.06 74 VAL A O 1
ATOM 596 N N . LYS A 1 75 ? -13.940 7.705 20.866 1.00 93.12 75 LYS A N 1
ATOM 597 C CA . LYS A 1 75 ? -15.203 7.366 21.540 1.00 93.12 75 LYS A CA 1
ATOM 598 C C . LYS A 1 75 ? -16.230 6.826 20.548 1.00 93.12 75 LYS A C 1
ATOM 600 O O . LYS A 1 75 ? -16.769 5.757 20.782 1.00 93.12 75 LYS A O 1
ATOM 605 N N . ARG A 1 76 ? -16.425 7.521 19.419 1.00 90.94 76 ARG A N 1
ATOM 606 C CA . ARG A 1 76 ? -17.343 7.085 18.355 1.00 90.94 76 ARG A CA 1
ATOM 607 C C . ARG A 1 76 ? -16.945 5.736 17.750 1.00 90.94 76 ARG A C 1
ATOM 609 O O . ARG A 1 76 ? -17.816 4.938 17.438 1.00 90.94 76 ARG A O 1
ATOM 616 N N . PHE A 1 77 ? -15.646 5.497 17.574 1.00 92.88 77 PHE A N 1
ATOM 617 C CA . PHE A 1 77 ? -15.134 4.216 17.091 1.00 92.88 77 PHE A CA 1
ATOM 618 C C . PHE A 1 77 ? -15.395 3.081 18.090 1.00 92.88 77 PHE A C 1
ATOM 620 O O . PHE A 1 77 ? -15.861 2.022 17.698 1.00 92.88 77 PHE A O 1
ATOM 627 N N . LEU A 1 78 ? -15.156 3.307 19.384 1.00 91.06 78 LEU A N 1
ATOM 628 C CA . LEU A 1 78 ? -15.382 2.301 20.429 1.00 91.06 78 LEU A CA 1
ATOM 629 C C . LEU A 1 78 ? -16.864 1.952 20.619 1.00 91.06 78 LEU A C 1
ATOM 631 O O . LEU A 1 78 ? -17.167 0.881 21.132 1.00 91.06 78 LEU A O 1
ATOM 635 N N . THR A 1 79 ? -17.774 2.840 20.216 1.00 90.19 79 THR A N 1
ATOM 636 C CA . THR A 1 79 ? -19.225 2.616 20.241 1.00 90.19 79 THR A CA 1
ATOM 637 C C . THR A 1 79 ? -19.786 2.165 18.889 1.00 90.19 79 THR A C 1
ATOM 639 O O . THR A 1 79 ? -20.995 2.224 18.701 1.00 90.19 79 THR A O 1
ATOM 642 N N . CYS A 1 80 ? -18.950 1.787 17.913 1.00 88.19 80 CYS A N 1
ATOM 643 C CA . CYS A 1 80 ? -19.451 1.218 16.659 1.00 88.19 80 CYS A CA 1
ATOM 644 C C . CYS A 1 80 ? -20.089 -0.150 16.914 1.00 88.19 80 CYS A C 1
ATOM 646 O O . CYS A 1 80 ? -19.433 -1.060 17.414 1.00 88.19 80 CYS A O 1
ATOM 648 N N . GLU A 1 81 ? -21.353 -0.288 16.523 1.00 84.75 81 GLU A N 1
ATOM 649 C CA . GLU A 1 81 ? -22.075 -1.566 16.541 1.00 84.75 81 GLU A CA 1
ATOM 650 C C . GLU A 1 81 ? -21.791 -2.384 15.274 1.00 84.75 81 GLU A C 1
ATOM 652 O O . GLU A 1 81 ? -21.761 -3.610 15.316 1.00 84.75 81 GLU A O 1
ATOM 657 N N . ASN A 1 82 ? -21.528 -1.702 14.155 1.00 88.06 82 ASN A N 1
ATOM 658 C CA . ASN A 1 82 ? -21.232 -2.325 12.874 1.00 88.06 82 ASN A CA 1
ATOM 659 C C . ASN A 1 82 ? -19.716 -2.503 12.675 1.00 88.06 82 ASN A C 1
ATOM 661 O O . ASN A 1 82 ? -18.947 -1.535 12.712 1.00 88.06 82 ASN A O 1
ATOM 665 N N . ILE A 1 83 ? -19.293 -3.743 12.418 1.00 88.94 83 ILE A N 1
ATOM 666 C CA . ILE A 1 83 ? -17.893 -4.084 12.150 1.00 88.94 83 ILE A CA 1
ATOM 667 C C . ILE A 1 83 ? -17.381 -3.456 10.848 1.00 88.94 83 ILE A C 1
ATOM 669 O O . ILE A 1 83 ? -16.213 -3.074 10.770 1.00 88.94 83 ILE A O 1
ATOM 673 N N . ASP A 1 84 ? -18.253 -3.262 9.859 1.00 90.56 84 ASP A N 1
ATOM 674 C CA . ASP A 1 84 ? -17.905 -2.631 8.588 1.00 90.56 84 ASP A CA 1
ATOM 675 C C . ASP A 1 84 ? -17.536 -1.161 8.797 1.00 90.56 84 ASP A C 1
ATOM 677 O O . ASP A 1 84 ? -16.562 -0.662 8.234 1.00 90.56 84 ASP A O 1
ATOM 681 N N . ASP A 1 85 ? -18.290 -0.458 9.645 1.00 91.38 85 ASP A N 1
ATOM 682 C CA . ASP A 1 85 ? -18.019 0.939 9.981 1.00 91.38 85 ASP A CA 1
ATOM 683 C C . ASP A 1 85 ? -16.712 1.067 10.767 1.00 91.38 85 ASP A C 1
ATOM 685 O O . ASP A 1 85 ? -15.925 1.991 10.531 1.00 91.38 85 ASP A O 1
ATOM 689 N N . ALA A 1 86 ? -16.428 0.106 11.650 1.00 92.38 86 ALA A N 1
ATOM 690 C CA . ALA A 1 86 ? -15.156 0.024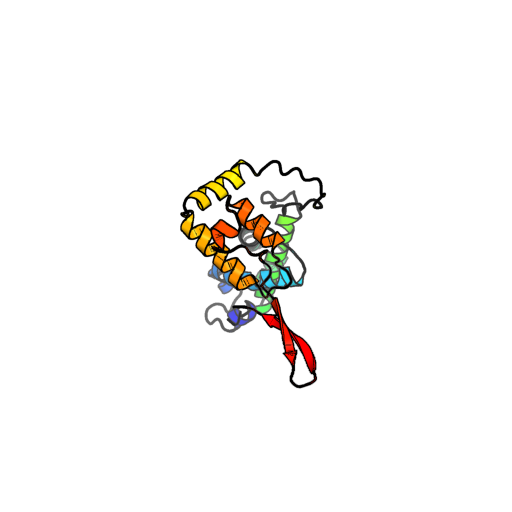 12.356 1.00 92.38 86 ALA A CA 1
ATOM 691 C C . ALA A 1 86 ? -13.979 -0.230 11.391 1.00 92.38 86 ALA A C 1
ATOM 693 O O . ALA A 1 86 ? -12.950 0.447 11.477 1.00 92.38 86 ALA A O 1
ATOM 694 N N . ALA A 1 87 ? -14.138 -1.144 10.433 1.00 92.81 87 ALA A N 1
ATOM 695 C CA . ALA A 1 87 ? -13.154 -1.424 9.389 1.00 92.81 87 ALA A CA 1
ATOM 696 C C . ALA A 1 87 ? -12.894 -0.189 8.510 1.00 92.81 87 ALA A C 1
ATOM 698 O O . ALA A 1 87 ? -11.749 0.234 8.330 1.00 92.81 87 ALA A O 1
ATOM 699 N N . ASN A 1 88 ? -13.961 0.461 8.043 1.00 92.69 88 ASN A N 1
ATOM 700 C CA . ASN A 1 88 ? -13.886 1.694 7.266 1.00 92.69 88 ASN A CA 1
ATOM 701 C C . ASN A 1 88 ? -13.206 2.822 8.048 1.00 92.69 88 ASN A C 1
ATOM 703 O O . ASN A 1 88 ? -12.390 3.559 7.487 1.00 92.69 88 ASN A O 1
ATOM 707 N N . PHE A 1 89 ? -13.484 2.950 9.348 1.00 94.94 89 PHE A N 1
ATOM 708 C CA . PHE A 1 89 ? -12.806 3.914 10.211 1.00 94.94 89 PHE A CA 1
ATOM 709 C C . PHE A 1 89 ? -11.290 3.685 10.232 1.00 94.94 89 PHE A C 1
ATOM 711 O O . PHE A 1 89 ? -10.528 4.647 10.103 1.00 94.94 89 PHE A O 1
ATOM 718 N N . ILE A 1 90 ? -10.842 2.433 10.362 1.00 95.25 90 ILE A N 1
ATOM 719 C CA . ILE A 1 90 ? -9.416 2.072 10.367 1.00 95.25 90 ILE A CA 1
ATOM 720 C C . ILE A 1 90 ? -8.764 2.440 9.041 1.00 95.25 90 ILE A C 1
ATOM 722 O O . ILE A 1 90 ? -7.773 3.171 9.041 1.00 95.25 90 ILE A O 1
ATOM 726 N N . ILE A 1 91 ? -9.353 2.012 7.923 1.00 95.75 91 ILE A N 1
ATOM 727 C CA . ILE A 1 91 ? -8.851 2.298 6.573 1.00 95.75 91 ILE A CA 1
ATOM 728 C C . ILE A 1 91 ? -8.728 3.812 6.356 1.00 95.75 91 ILE A C 1
ATOM 730 O O . ILE A 1 91 ? -7.678 4.313 5.946 1.00 95.75 91 ILE A O 1
ATOM 734 N N . GLN A 1 92 ? -9.776 4.574 6.687 1.00 94.88 92 GLN A N 1
ATOM 735 C CA . GLN A 1 92 ? -9.764 6.032 6.557 1.00 94.88 92 GLN A CA 1
ATOM 736 C C . GLN A 1 92 ? -8.702 6.679 7.445 1.00 94.88 92 GLN A C 1
ATOM 738 O O . GLN A 1 92 ? -8.047 7.642 7.035 1.00 94.88 92 GLN A O 1
ATOM 743 N N . ARG A 1 93 ? -8.524 6.184 8.673 1.00 94.94 93 ARG A N 1
ATOM 744 C CA . ARG A 1 93 ? -7.566 6.765 9.609 1.00 94.94 93 ARG A CA 1
ATOM 745 C C . ARG A 1 93 ? -6.126 6.454 9.218 1.00 94.94 93 ARG A C 1
ATOM 747 O O . ARG A 1 93 ? -5.297 7.354 9.326 1.00 94.94 93 ARG A O 1
ATOM 754 N N . LEU A 1 94 ? -5.854 5.254 8.707 1.00 96.56 94 LEU A N 1
ATOM 755 C CA . LEU A 1 94 ? -4.565 4.890 8.117 1.00 96.56 94 LEU A CA 1
ATOM 756 C C . LEU A 1 94 ? -4.233 5.808 6.942 1.00 96.56 94 LEU A C 1
ATOM 758 O O . LEU A 1 94 ? -3.221 6.498 6.998 1.00 96.56 94 LEU A O 1
ATOM 762 N N . LEU A 1 95 ? -5.123 5.928 5.951 1.00 95.00 95 LEU A N 1
ATOM 763 C CA . LEU A 1 95 ? -4.924 6.819 4.800 1.00 95.00 95 LEU A CA 1
ATOM 764 C C . LEU A 1 95 ? -4.643 8.269 5.216 1.00 95.00 95 LEU A C 1
ATOM 766 O O . LEU A 1 95 ? -3.756 8.916 4.663 1.00 95.00 95 LEU A O 1
ATOM 770 N N . ASN A 1 96 ? -5.379 8.787 6.201 1.00 93.38 96 ASN A N 1
ATOM 771 C CA . ASN A 1 96 ? -5.171 10.145 6.701 1.00 93.38 96 ASN A CA 1
ATOM 772 C C . ASN A 1 96 ? -3.835 10.303 7.436 1.00 93.38 96 ASN A C 1
ATOM 774 O O . ASN A 1 96 ? -3.165 11.318 7.262 1.00 93.38 96 ASN A O 1
ATOM 778 N N . ASN A 1 97 ? -3.431 9.315 8.235 1.00 93.94 97 ASN A N 1
ATOM 779 C CA . ASN A 1 97 ? -2.122 9.323 8.883 1.00 93.94 97 ASN A CA 1
ATOM 780 C C . ASN A 1 97 ? -0.999 9.280 7.838 1.00 93.94 97 ASN A C 1
ATOM 782 O O . ASN A 1 97 ? -0.093 10.102 7.912 1.00 93.94 97 ASN A O 1
ATOM 786 N N . MET A 1 98 ? -1.095 8.401 6.833 1.00 92.69 98 MET A N 1
ATOM 787 C CA . MET A 1 98 ? -0.120 8.310 5.739 1.00 92.69 98 MET A CA 1
ATOM 788 C C . MET A 1 98 ? 0.005 9.636 4.976 1.00 92.69 98 MET A C 1
ATOM 790 O O . MET A 1 98 ? 1.111 10.099 4.706 1.00 92.69 98 MET A O 1
ATOM 794 N N . LYS A 1 99 ? -1.120 10.301 4.675 1.00 90.12 99 LYS A N 1
ATOM 795 C CA . LYS A 1 99 ? -1.103 11.653 4.096 1.00 90.12 99 LYS A CA 1
ATOM 796 C C . LYS A 1 99 ? -0.380 12.643 4.999 1.00 90.12 99 LYS A C 1
ATOM 798 O O . LYS A 1 99 ? 0.531 13.316 4.547 1.00 90.12 99 LYS A O 1
ATOM 803 N N . ASN A 1 100 ? -0.738 12.701 6.279 1.00 88.56 100 ASN A N 1
ATOM 804 C CA . ASN A 1 100 ? -0.121 13.643 7.212 1.00 88.56 100 ASN A CA 1
ATOM 805 C C . ASN A 1 100 ? 1.397 13.444 7.324 1.00 88.56 100 ASN A C 1
ATOM 807 O O . ASN A 1 100 ? 2.125 14.430 7.300 1.00 88.56 100 ASN A O 1
ATOM 811 N N . ILE A 1 101 ? 1.860 12.191 7.383 1.00 87.94 101 ILE A N 1
ATOM 812 C CA . ILE A 1 101 ? 3.288 11.839 7.389 1.00 87.94 101 ILE A CA 1
ATOM 813 C C . ILE A 1 101 ? 4.003 12.388 6.149 1.00 87.94 101 ILE A C 1
ATOM 815 O O . ILE A 1 101 ? 5.139 12.832 6.244 1.00 87.94 101 ILE A O 1
ATOM 819 N N . THR A 1 102 ? 3.353 12.367 4.987 1.00 82.69 102 THR A N 1
ATOM 820 C CA . THR A 1 102 ? 3.992 12.717 3.709 1.00 82.69 102 THR A CA 1
ATOM 821 C C . THR A 1 102 ? 3.803 14.170 3.286 1.00 82.69 102 THR A C 1
ATOM 823 O O . THR A 1 102 ? 4.550 14.662 2.443 1.00 82.69 102 THR A O 1
ATOM 826 N N . THR A 1 103 ? 2.838 14.887 3.867 1.00 80.38 103 THR A N 1
ATOM 827 C CA . THR A 1 103 ? 2.529 16.276 3.489 1.00 80.38 103 THR A CA 1
ATOM 828 C C . THR A 1 103 ? 2.846 17.303 4.569 1.00 80.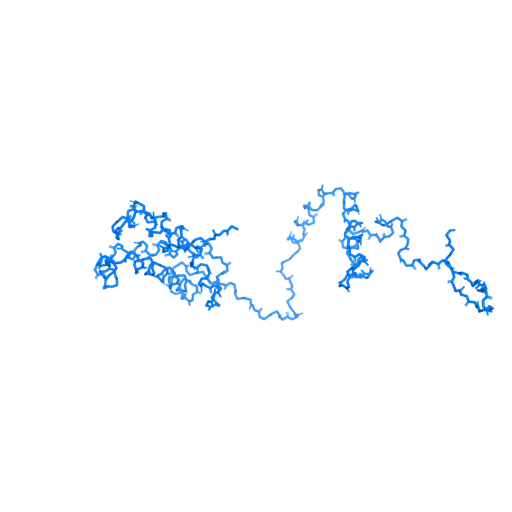38 103 THR A C 1
ATOM 830 O O . THR A 1 103 ? 2.953 18.485 4.256 1.00 80.38 103 THR A O 1
ATOM 833 N N . ASN A 1 104 ? 2.951 16.905 5.840 1.00 78.94 104 ASN A N 1
ATOM 834 C CA . ASN A 1 104 ? 3.126 17.842 6.947 1.00 78.94 104 ASN A CA 1
ATOM 835 C C . ASN A 1 104 ? 4.511 17.699 7.589 1.00 78.94 104 ASN A C 1
ATOM 837 O O . ASN A 1 104 ? 4.757 16.781 8.367 1.00 78.94 104 ASN A O 1
ATOM 841 N N . GLN A 1 105 ? 5.373 18.678 7.311 1.00 73.12 105 GLN A N 1
ATOM 842 C CA . GLN A 1 105 ? 6.753 18.758 7.805 1.00 73.12 105 GLN A CA 1
ATOM 843 C C . GLN A 1 105 ? 6.872 18.846 9.333 1.00 73.12 105 GLN A C 1
ATOM 845 O O . GLN A 1 105 ? 7.941 18.592 9.874 1.00 73.12 105 GLN A O 1
ATOM 850 N N . ASN A 1 106 ? 5.788 19.176 10.041 1.00 73.56 106 ASN A N 1
ATOM 851 C CA . ASN A 1 106 ? 5.789 19.248 11.502 1.00 73.56 106 ASN A CA 1
ATOM 852 C C . ASN A 1 106 ? 5.692 17.869 12.178 1.00 73.56 106 ASN A C 1
ATOM 854 O O . ASN A 1 106 ? 5.750 17.790 13.404 1.00 73.56 106 ASN A O 1
ATOM 858 N N . TYR A 1 107 ? 5.484 16.785 11.424 1.00 65.50 107 TYR A N 1
ATOM 859 C CA . TYR A 1 107 ? 5.547 15.438 11.987 1.00 65.50 107 TYR A CA 1
ATOM 860 C C . TYR A 1 107 ? 7.004 14.997 12.126 1.00 65.50 107 TYR A C 1
ATOM 862 O O . TYR A 1 107 ? 7.753 15.019 11.159 1.00 65.50 107 TYR A O 1
ATOM 870 N N . ASN A 1 108 ? 7.386 14.521 13.315 1.00 58.94 108 ASN A N 1
ATOM 871 C CA . ASN A 1 108 ? 8.736 13.992 13.570 1.00 58.94 108 ASN A CA 1
ATOM 872 C C . ASN A 1 108 ? 9.129 12.860 12.608 1.00 58.94 108 ASN A C 1
ATOM 874 O O . ASN A 1 108 ? 10.303 12.668 12.323 1.00 58.94 108 ASN A O 1
ATOM 878 N N . GLU A 1 109 ? 8.140 12.109 12.125 1.00 63.22 109 GLU A N 1
ATOM 879 C CA . GLU A 1 109 ? 8.314 10.995 11.192 1.00 63.22 109 GLU A CA 1
ATOM 880 C C . GLU A 1 109 ? 8.044 11.425 9.737 1.00 63.22 109 GLU A C 1
ATOM 882 O O . GLU A 1 109 ? 7.722 10.581 8.906 1.00 63.22 109 GLU A O 1
ATOM 887 N N . TYR A 1 110 ? 8.115 12.731 9.431 1.00 68.38 110 TYR A N 1
ATOM 888 C CA . TYR A 1 110 ? 7.858 13.266 8.095 1.00 68.38 110 TYR A CA 1
ATOM 889 C C . TYR A 1 110 ? 8.764 12.597 7.061 1.00 68.38 110 TYR A C 1
ATOM 891 O O . TYR A 1 110 ? 9.982 12.775 7.056 1.00 68.38 110 TYR A O 1
ATOM 899 N N . ALA A 1 111 ? 8.138 11.842 6.167 1.00 63.53 111 ALA A N 1
ATOM 900 C CA . ALA A 1 111 ? 8.788 11.185 5.050 1.00 63.53 111 ALA A CA 1
ATOM 901 C C . ALA A 1 111 ? 8.288 11.870 3.782 1.00 63.53 111 ALA A C 1
ATOM 903 O O . ALA A 1 111 ? 7.231 11.524 3.249 1.00 63.53 111 ALA A O 1
ATOM 904 N N . ALA A 1 112 ? 9.015 12.892 3.327 1.00 58.81 112 ALA A N 1
ATOM 905 C CA . ALA A 1 112 ? 8.707 13.502 2.044 1.00 58.81 112 ALA A CA 1
ATOM 906 C C . ALA A 1 112 ? 8.820 12.427 0.954 1.00 58.81 112 ALA A C 1
ATOM 908 O O . ALA A 1 112 ? 9.849 11.746 0.900 1.00 58.81 112 ALA A O 1
ATOM 909 N N . PRO A 1 113 ? 7.843 12.294 0.044 1.00 56.41 113 PRO A N 1
ATOM 910 C CA . PRO A 1 113 ? 8.156 11.680 -1.233 1.00 56.41 113 PRO A CA 1
ATOM 911 C C . PRO A 1 113 ? 9.325 12.467 -1.863 1.00 56.41 113 PRO A C 1
ATOM 913 O O . PRO A 1 113 ? 9.334 13.702 -1.752 1.00 56.41 113 PRO A O 1
ATOM 916 N N . PRO A 1 114 ? 10.319 11.812 -2.497 1.00 53.91 114 PRO A N 1
ATOM 917 C CA . PRO A 1 114 ? 11.343 12.495 -3.259 1.00 53.91 114 PRO A CA 1
ATOM 918 C C . PRO A 1 114 ? 10.632 13.450 -4.200 1.00 53.91 114 PRO A C 1
ATOM 920 O O . PRO A 1 114 ? 9.736 13.058 -4.954 1.00 53.91 114 PRO A O 1
ATOM 923 N N . LYS A 1 115 ? 10.992 14.728 -4.120 1.00 49.56 115 LYS A N 1
ATOM 924 C CA . LYS A 1 115 ? 10.589 15.664 -5.154 1.00 49.56 115 LYS A CA 1
ATOM 925 C C . LYS A 1 115 ? 11.334 15.209 -6.396 1.00 49.56 115 LYS A C 1
ATOM 927 O O . LYS A 1 115 ? 12.522 15.486 -6.520 1.00 49.56 115 LYS A O 1
ATOM 932 N N . PHE A 1 116 ? 10.653 14.502 -7.291 1.00 51.28 116 PHE A N 1
ATOM 933 C CA . PHE A 1 116 ? 11.094 14.457 -8.672 1.00 51.28 116 PHE A CA 1
ATOM 934 C C . PHE A 1 116 ? 11.028 15.905 -9.150 1.00 51.28 116 PHE A C 1
ATOM 936 O O . PHE A 1 116 ? 9.952 16.436 -9.431 1.00 51.28 116 PHE A O 1
ATOM 943 N N . SER A 1 117 ? 12.168 16.597 -9.120 1.00 44.44 117 SER A N 1
ATOM 944 C CA . SER A 1 117 ? 12.319 17.803 -9.915 1.00 44.44 117 SER A CA 1
ATOM 945 C C . SER A 1 117 ? 11.975 17.421 -11.346 1.00 44.44 117 SER A C 1
ATOM 947 O O . SER A 1 117 ? 12.285 16.304 -11.766 1.00 44.44 117 SER A O 1
ATOM 949 N N . ILE A 1 118 ? 11.335 18.340 -12.072 1.00 44.53 118 ILE A N 1
ATOM 950 C CA . ILE A 1 118 ? 11.254 18.298 -13.534 1.00 44.53 118 ILE A CA 1
ATOM 951 C C . ILE A 1 118 ? 12.587 17.731 -14.019 1.00 44.53 118 ILE A C 1
ATOM 953 O O . ILE A 1 118 ? 13.634 18.245 -13.608 1.00 44.53 118 ILE A O 1
ATOM 957 N N . LEU A 1 119 ? 12.547 16.629 -14.774 1.00 48.41 119 LEU A N 1
ATOM 958 C CA . LEU A 1 119 ? 13.709 16.131 -15.495 1.00 48.41 119 LEU A CA 1
ATOM 959 C C . LEU A 1 119 ? 14.110 17.270 -16.431 1.00 48.41 119 LEU A C 1
ATOM 961 O O . LEU A 1 119 ? 13.597 17.401 -17.532 1.00 48.41 119 LEU A O 1
ATOM 965 N N . HIS A 1 120 ? 14.915 18.200 -15.929 1.00 44.84 120 HIS A N 1
ATOM 966 C CA . HIS A 1 120 ? 15.600 19.143 -16.775 1.00 44.84 120 HIS A CA 1
ATOM 967 C C . HIS A 1 120 ? 16.575 18.290 -17.572 1.00 44.84 120 HIS A C 1
ATOM 969 O O . HIS A 1 120 ? 17.363 17.558 -16.972 1.00 44.84 120 HIS A O 1
ATOM 975 N N . ASP A 1 121 ? 16.570 18.443 -18.894 1.00 48.19 121 ASP A N 1
ATOM 976 C CA . ASP A 1 121 ? 17.500 17.792 -19.833 1.00 48.19 121 ASP A CA 1
ATOM 977 C C . ASP A 1 121 ? 18.993 18.041 -19.508 1.00 48.19 121 ASP A C 1
ATOM 979 O O . ASP A 1 121 ? 19.885 17.531 -20.175 1.00 48.19 121 ASP A O 1
ATOM 983 N N . ASN A 1 122 ? 19.281 18.807 -18.449 1.00 42.91 122 ASN A N 1
ATOM 984 C CA . ASN A 1 122 ? 20.601 19.193 -17.975 1.00 42.91 122 ASN A CA 1
ATOM 985 C C . ASN A 1 122 ? 20.932 18.676 -16.562 1.00 42.91 122 ASN A C 1
ATOM 987 O O . ASN A 1 122 ? 21.776 19.272 -15.884 1.00 42.91 122 ASN A O 1
ATOM 991 N N . ILE A 1 123 ? 20.311 17.591 -16.082 1.00 43.75 123 ILE A N 1
ATOM 992 C CA . ILE A 1 123 ? 20.873 16.865 -14.934 1.00 43.75 123 ILE A CA 1
ATOM 993 C C . ILE A 1 123 ? 22.221 16.291 -15.384 1.00 43.75 123 ILE A C 1
ATOM 995 O O . ILE A 1 123 ? 22.307 15.208 -15.957 1.00 43.75 123 ILE A O 1
ATOM 999 N N . LYS A 1 124 ? 23.308 17.015 -15.098 1.00 49.59 124 LYS A N 1
ATOM 1000 C CA . LYS A 1 124 ? 24.607 16.371 -14.922 1.00 49.59 124 LYS A CA 1
ATOM 1001 C C . LYS A 1 124 ? 24.438 15.438 -13.734 1.00 49.59 124 LYS A C 1
ATOM 1003 O O . LYS A 1 124 ? 24.363 15.903 -12.599 1.00 49.59 124 LYS A O 1
ATOM 1008 N N . VAL A 1 125 ? 24.302 14.148 -14.027 1.00 44.62 125 VAL A N 1
ATOM 1009 C CA . VAL A 1 125 ? 24.277 13.055 -13.057 1.00 44.62 125 VAL A CA 1
ATOM 1010 C C . VAL A 1 125 ? 25.590 13.104 -12.275 1.00 44.62 125 VAL A C 1
ATOM 1012 O O . VAL A 1 125 ? 26.580 12.484 -12.644 1.00 44.62 125 VAL A O 1
ATOM 1015 N N . TYR A 1 126 ? 25.613 13.891 -11.204 1.00 47.81 126 TYR A N 1
ATOM 1016 C CA . TYR A 1 126 ? 26.628 13.829 -10.161 1.00 47.81 126 TYR A CA 1
ATOM 1017 C C . TYR A 1 126 ? 26.185 12.802 -9.121 1.00 47.81 126 TYR A C 1
ATOM 1019 O O . TYR A 1 126 ? 25.958 13.147 -7.972 1.00 47.81 126 TYR A O 1
ATOM 1027 N N . ASP A 1 127 ? 25.989 11.565 -9.572 1.00 52.44 127 ASP A N 1
ATOM 1028 C CA . ASP A 1 127 ? 26.394 10.354 -8.857 1.00 52.44 127 ASP A CA 1
ATOM 1029 C C . ASP A 1 127 ? 26.143 9.163 -9.787 1.00 52.44 127 ASP A C 1
ATOM 1031 O O . ASP A 1 127 ? 25.008 8.745 -9.990 1.00 52.44 127 ASP A O 1
ATOM 1035 N N . SER A 1 128 ? 27.182 8.672 -10.459 1.00 50.94 128 SER A N 1
ATOM 1036 C CA . SER A 1 128 ? 27.109 7.340 -11.072 1.00 50.94 128 SER A CA 1
ATOM 1037 C C . SER A 1 128 ? 28.466 6.712 -11.345 1.00 50.94 128 SER A C 1
ATOM 1039 O O . SER A 1 128 ? 28.485 5.567 -11.752 1.00 50.94 128 SER A O 1
ATOM 1041 N N . GLU A 1 129 ? 29.619 7.340 -11.093 1.00 53.16 129 GLU A N 1
ATOM 1042 C CA . GLU A 1 129 ? 30.873 6.590 -11.266 1.00 53.16 129 GLU A CA 1
ATOM 1043 C C . GLU A 1 129 ? 30.984 5.437 -10.263 1.00 53.16 129 GLU A C 1
ATOM 1045 O O . GLU A 1 129 ? 31.404 4.354 -10.651 1.00 53.16 129 GLU A O 1
ATOM 1050 N N . LEU A 1 130 ? 30.526 5.612 -9.016 1.00 49.78 130 LEU A N 1
ATOM 1051 C CA . LEU A 1 130 ? 30.573 4.560 -7.998 1.00 49.78 130 LEU A CA 1
ATOM 1052 C C . LEU A 1 130 ? 29.466 3.510 -8.181 1.00 49.78 130 LEU A C 1
ATOM 1054 O O . LEU A 1 130 ? 29.756 2.319 -8.139 1.00 49.78 130 LEU A O 1
ATOM 1058 N N . GLU A 1 131 ? 28.217 3.923 -8.425 1.00 52.19 131 GLU A N 1
ATOM 1059 C CA . GLU A 1 131 ? 27.105 2.992 -8.689 1.00 52.19 131 GLU A CA 1
ATOM 1060 C C . GLU A 1 131 ? 27.262 2.263 -10.024 1.00 52.19 131 GLU A C 1
ATOM 1062 O O . GLU A 1 131 ? 27.054 1.052 -10.086 1.00 52.19 131 GLU A O 1
ATOM 1067 N N . ARG A 1 132 ? 27.713 2.949 -11.081 1.00 52.28 132 ARG A N 1
ATOM 1068 C CA . ARG A 1 132 ? 28.031 2.311 -12.364 1.00 52.28 132 ARG A CA 1
ATOM 1069 C C . ARG A 1 132 ? 29.266 1.432 -12.227 1.00 52.28 132 ARG A C 1
ATOM 1071 O O . ARG A 1 132 ? 29.271 0.360 -12.815 1.00 52.28 132 ARG A O 1
ATOM 1078 N N . ALA A 1 133 ? 30.272 1.800 -11.422 1.00 55.84 133 ALA A N 1
ATOM 1079 C CA . ALA A 1 133 ? 31.392 0.908 -11.101 1.00 55.84 133 ALA A CA 1
ATOM 1080 C C . ALA A 1 133 ? 30.955 -0.318 -10.286 1.00 55.84 133 ALA A C 1
ATOM 1082 O O . ALA A 1 133 ? 31.475 -1.401 -10.536 1.00 55.84 133 ALA A O 1
ATOM 1083 N N . LEU A 1 134 ? 29.999 -0.183 -9.362 1.00 53.81 134 LEU A N 1
ATOM 1084 C CA . LEU A 1 134 ? 29.429 -1.290 -8.587 1.00 53.81 134 LEU A CA 1
ATOM 1085 C C . LEU A 1 134 ? 28.600 -2.226 -9.479 1.00 53.81 134 LEU A C 1
ATOM 1087 O O . LEU A 1 134 ? 28.836 -3.433 -9.470 1.00 53.81 134 LEU A O 1
ATOM 1091 N N . GLN A 1 135 ? 27.730 -1.685 -10.335 1.00 52.66 135 GLN A N 1
ATOM 1092 C CA . GLN A 1 135 ? 26.990 -2.464 -11.335 1.00 52.66 135 GLN A CA 1
ATOM 1093 C C . GLN A 1 135 ? 27.930 -3.132 -12.352 1.00 52.66 135 GLN A C 1
ATOM 1095 O O . GLN A 1 135 ? 27.789 -4.321 -12.631 1.00 52.66 135 GLN A O 1
ATOM 1100 N N . LEU A 1 136 ? 28.954 -2.420 -12.838 1.00 54.94 136 LEU A N 1
ATOM 1101 C CA . LEU A 1 136 ? 30.026 -2.994 -13.661 1.00 54.94 136 LEU A CA 1
ATOM 1102 C C . LEU A 1 136 ? 30.817 -4.064 -12.898 1.00 54.94 136 LEU A C 1
ATOM 1104 O O . LEU A 1 136 ? 31.273 -5.024 -13.511 1.00 54.94 136 LEU A O 1
ATOM 1108 N N . SER A 1 137 ? 30.999 -3.935 -11.581 1.00 55.34 137 SER A N 1
ATOM 1109 C CA . SER A 1 137 ? 31.720 -4.922 -10.766 1.00 55.34 137 SER A CA 1
ATOM 1110 C C . SER A 1 137 ? 30.927 -6.215 -10.563 1.00 55.34 137 SER A C 1
ATOM 1112 O O . SER A 1 137 ? 31.519 -7.295 -10.572 1.00 55.34 137 SER A O 1
ATOM 1114 N N . ASP A 1 138 ? 29.599 -6.131 -10.462 1.00 51.84 138 ASP A N 1
ATOM 1115 C CA . ASP A 1 138 ? 28.728 -7.306 -10.402 1.00 51.84 138 ASP A CA 1
ATOM 1116 C C . ASP A 1 138 ? 28.514 -7.944 -11.784 1.00 51.84 138 ASP A C 1
ATOM 1118 O O . ASP A 1 138 ? 28.452 -9.169 -11.882 1.00 51.84 138 ASP A O 1
ATOM 1122 N N . LEU A 1 139 ? 28.535 -7.157 -12.866 1.00 53.62 139 LEU A N 1
ATOM 1123 C CA . LEU A 1 139 ? 28.583 -7.665 -14.244 1.00 53.62 139 LEU A CA 1
ATOM 1124 C C . LEU A 1 139 ? 29.936 -8.306 -14.593 1.00 53.62 139 LEU A C 1
ATOM 1126 O O . LEU A 1 139 ? 29.965 -9.300 -15.312 1.00 53.62 139 LEU A O 1
ATOM 1130 N N . LYS A 1 140 ? 31.050 -7.826 -14.019 1.00 54.12 140 LYS A N 1
ATOM 1131 C CA . LYS A 1 140 ? 32.390 -8.439 -14.143 1.00 54.12 140 LYS A CA 1
ATOM 1132 C C . LYS A 1 140 ? 32.497 -9.841 -13.528 1.00 54.12 140 LYS A C 1
ATOM 1134 O O . LYS A 1 140 ? 33.497 -10.515 -13.758 1.00 54.12 140 LYS A O 1
ATOM 1139 N N . LYS A 1 1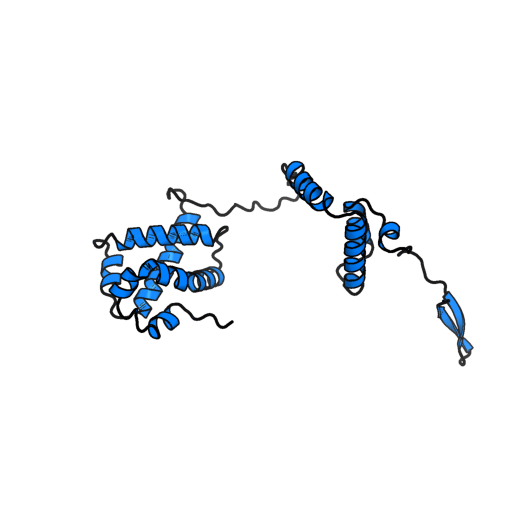41 ? 31.502 -10.298 -12.755 1.00 59.00 141 LYS A N 1
ATOM 1140 C CA . LYS A 1 141 ? 31.413 -11.702 -12.304 1.00 59.00 141 LYS A CA 1
ATOM 1141 C C . LYS A 1 141 ? 30.832 -12.634 -13.368 1.00 59.00 141 LYS A C 1
ATOM 1143 O O . LYS A 1 141 ? 30.960 -13.850 -13.234 1.00 59.00 141 LYS A O 1
ATOM 1148 N N . ILE A 1 142 ? 30.175 -12.099 -14.395 1.00 65.88 142 ILE A N 1
ATOM 1149 C CA . ILE A 1 142 ? 29.661 -12.880 -15.518 1.00 65.88 142 ILE A CA 1
ATOM 1150 C C . ILE A 1 142 ? 30.802 -13.023 -16.526 1.00 65.88 142 ILE A C 1
ATOM 1152 O O . ILE A 1 142 ? 31.444 -12.039 -16.885 1.00 65.88 142 ILE A O 1
ATOM 1156 N N . SER A 1 143 ? 31.088 -14.253 -16.960 1.00 77.44 143 SER A N 1
ATOM 1157 C CA . SER A 1 143 ? 32.134 -14.473 -17.959 1.00 77.44 143 SER A CA 1
ATOM 1158 C C . SER A 1 143 ? 31.768 -13.783 -19.277 1.00 77.44 143 SER A C 1
ATOM 1160 O O . SER A 1 143 ? 30.585 -13.660 -19.614 1.00 77.44 143 SER A O 1
ATOM 1162 N N . ALA A 1 144 ? 32.776 -13.341 -20.032 1.00 80.69 144 ALA A N 1
ATOM 1163 C CA . ALA A 1 144 ? 32.571 -12.678 -21.319 1.00 80.69 144 ALA A CA 1
ATOM 1164 C C . ALA A 1 144 ? 31.731 -13.546 -22.274 1.00 80.69 144 ALA A C 1
ATOM 1166 O O . ALA A 1 144 ? 30.860 -13.040 -22.973 1.00 80.69 144 ALA A O 1
ATOM 1167 N N . GLU A 1 145 ? 31.910 -14.867 -22.231 1.00 82.62 145 GLU A N 1
ATOM 1168 C CA . GLU A 1 145 ? 31.150 -15.837 -23.023 1.00 82.62 145 GLU A CA 1
ATOM 1169 C C . GLU A 1 145 ? 29.668 -15.842 -22.646 1.00 82.62 145 GLU A C 1
ATOM 1171 O O . GLU A 1 145 ? 28.803 -15.907 -23.516 1.00 82.62 145 GLU A O 1
ATOM 1176 N N . LYS A 1 146 ? 29.354 -15.738 -21.351 1.00 86.88 146 LYS A N 1
ATOM 1177 C CA . LYS A 1 146 ? 27.970 -15.721 -20.878 1.00 86.88 146 LYS A CA 1
ATOM 1178 C C . LYS A 1 146 ? 27.277 -14.394 -21.192 1.00 86.88 146 LYS A C 1
ATOM 1180 O O . LYS A 1 146 ? 26.085 -14.393 -21.485 1.00 86.88 146 LYS A O 1
ATOM 1185 N N . LEU A 1 147 ? 28.015 -13.282 -21.186 1.00 87.50 147 LEU A N 1
ATOM 1186 C CA . LEU A 1 147 ? 27.507 -11.996 -21.672 1.00 87.50 147 LEU A CA 1
ATOM 1187 C C . LEU A 1 147 ? 27.200 -12.052 -23.172 1.00 87.50 147 LEU A C 1
ATOM 1189 O O . LEU A 1 147 ? 26.093 -11.695 -23.561 1.00 87.50 147 LEU A O 1
ATOM 1193 N N . LYS A 1 148 ? 28.116 -12.585 -23.991 1.00 89.38 148 LYS A N 1
ATOM 1194 C CA . LYS A 1 148 ? 27.888 -12.789 -25.431 1.00 89.38 148 LYS A CA 1
ATOM 1195 C C . LYS A 1 148 ? 26.661 -13.663 -25.705 1.00 89.38 148 LYS A C 1
ATOM 1197 O O . LYS A 1 148 ? 25.816 -13.283 -26.504 1.00 89.38 148 LYS A O 1
ATOM 1202 N N . GLN A 1 149 ? 26.508 -14.782 -24.990 1.00 90.25 149 GLN A N 1
ATOM 1203 C CA . GLN A 1 149 ? 25.330 -15.656 -25.115 1.00 90.25 149 GLN A CA 1
ATOM 1204 C C . GLN A 1 149 ? 24.018 -14.927 -24.803 1.00 90.25 149 GLN A C 1
ATOM 1206 O O . GLN A 1 149 ? 23.031 -15.099 -25.513 1.00 90.25 149 GLN A O 1
ATOM 1211 N N . ASN A 1 150 ? 24.000 -14.103 -23.754 1.00 89.50 150 ASN A N 1
ATOM 1212 C CA . ASN A 1 150 ? 22.809 -13.343 -23.388 1.00 89.50 150 ASN A CA 1
ATOM 1213 C C . ASN A 1 150 ? 22.496 -12.236 -24.404 1.00 89.50 150 ASN A C 1
ATOM 1215 O O . ASN A 1 150 ? 21.334 -12.065 -24.757 1.00 89.50 150 ASN A O 1
ATOM 1219 N N . LEU A 1 151 ? 23.509 -11.511 -24.889 1.00 92.31 151 LEU A N 1
ATOM 1220 C CA . LEU A 1 151 ? 23.339 -10.487 -25.924 1.00 92.31 151 LEU A CA 1
ATOM 1221 C C . LEU A 1 151 ? 22.804 -11.098 -27.225 1.00 92.31 151 LEU A C 1
ATOM 1223 O O . LEU A 1 151 ? 21.846 -10.581 -27.790 1.00 92.31 151 LEU A O 1
ATOM 1227 N N . LYS A 1 152 ? 23.351 -12.245 -27.644 1.00 92.50 152 LYS A N 1
ATOM 1228 C CA . LYS A 1 152 ? 22.860 -13.000 -28.804 1.00 92.50 152 LYS A CA 1
ATOM 1229 C C . LYS A 1 152 ? 21.391 -13.391 -28.647 1.00 92.50 152 LYS A C 1
ATOM 1231 O O . LYS A 1 152 ? 20.604 -13.199 -29.564 1.00 92.50 152 LYS A O 1
ATOM 1236 N N . LYS A 1 153 ? 21.003 -13.858 -27.459 1.00 91.69 153 LYS A N 1
ATOM 1237 C CA . LYS A 1 153 ? 19.610 -14.202 -27.157 1.00 91.69 153 LYS A CA 1
ATOM 1238 C C . LYS A 1 153 ? 18.672 -12.990 -27.231 1.00 91.69 153 LYS A C 1
ATOM 1240 O O . LYS A 1 153 ? 17.579 -13.112 -27.768 1.00 91.69 153 LYS A O 1
ATOM 1245 N N . ILE A 1 154 ? 19.094 -11.836 -26.710 1.00 90.12 154 ILE A N 1
ATOM 1246 C CA . ILE A 1 154 ? 18.315 -10.588 -26.795 1.00 90.12 154 ILE A CA 1
ATOM 1247 C C . ILE A 1 154 ? 18.080 -10.216 -28.260 1.00 90.12 154 ILE A C 1
ATOM 1249 O O . ILE A 1 154 ? 16.955 -9.904 -28.628 1.00 90.12 154 ILE A O 1
ATOM 1253 N N . TRP A 1 155 ? 19.113 -10.310 -29.100 1.00 91.75 155 TRP A N 1
ATOM 1254 C CA . TRP A 1 155 ? 18.985 -10.063 -30.536 1.00 91.75 155 TRP A CA 1
ATOM 1255 C C . TRP A 1 155 ? 18.003 -11.022 -31.219 1.00 91.75 155 TRP A C 1
ATOM 1257 O O . TRP A 1 155 ? 17.124 -10.588 -31.957 1.00 91.75 155 TRP A O 1
ATOM 1267 N N . GLU A 1 156 ? 18.116 -12.324 -30.946 1.00 87.94 156 GLU A N 1
ATOM 1268 C CA . GLU A 1 156 ? 17.226 -13.348 -31.509 1.00 87.94 156 GLU A CA 1
ATOM 1269 C C . GLU A 1 156 ? 15.756 -13.141 -31.106 1.00 87.94 156 GLU A C 1
ATOM 1271 O O . GLU A 1 156 ? 14.859 -13.383 -31.914 1.00 87.94 156 GLU A O 1
ATOM 1276 N N . GLU A 1 157 ? 15.498 -12.679 -29.879 1.00 86.62 157 GLU A N 1
ATOM 1277 C CA . GLU A 1 157 ? 14.147 -12.372 -29.391 1.00 86.62 157 GLU A CA 1
ATOM 1278 C C . GLU A 1 157 ? 13.603 -11.052 -29.959 1.00 86.62 157 GLU A C 1
ATOM 1280 O O . GLU A 1 157 ? 12.398 -10.935 -30.185 1.00 86.62 157 GLU A O 1
ATOM 1285 N N . ALA A 1 158 ? 14.479 -10.081 -30.218 1.00 85.19 158 ALA A N 1
ATOM 1286 C CA . ALA A 1 158 ? 14.107 -8.736 -30.639 1.00 85.19 158 ALA A CA 1
ATOM 1287 C C . ALA A 1 158 ? 14.060 -8.536 -32.162 1.00 85.19 158 ALA A C 1
ATOM 128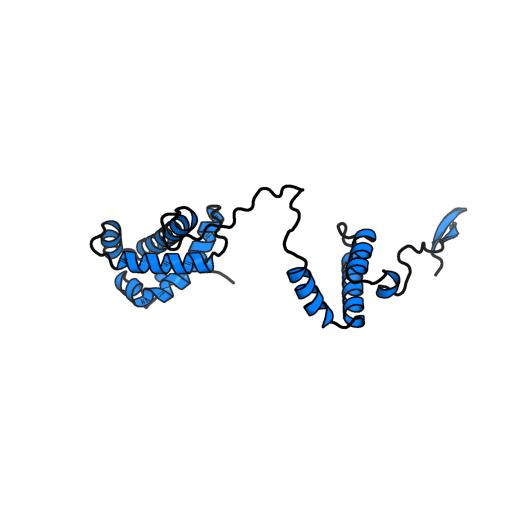9 O O . ALA A 1 158 ? 13.579 -7.507 -32.615 1.00 85.19 158 ALA A O 1
ATOM 1290 N N . ILE A 1 159 ? 14.489 -9.507 -32.978 1.00 77.44 159 ILE A N 1
ATOM 1291 C CA . ILE A 1 159 ? 14.552 -9.351 -34.446 1.00 77.44 159 ILE A CA 1
ATOM 1292 C C . ILE A 1 159 ? 13.190 -9.061 -35.111 1.00 77.44 159 ILE A C 1
ATOM 1294 O O . ILE A 1 159 ? 13.134 -8.584 -36.242 1.00 77.44 159 ILE A O 1
ATOM 1298 N N . LEU A 1 160 ? 12.089 -9.390 -34.427 1.00 75.25 160 LEU A N 1
ATOM 1299 C CA . LEU A 1 160 ? 10.714 -9.123 -34.866 1.00 75.25 160 LEU A CA 1
ATOM 1300 C C . LEU A 1 160 ? 10.072 -7.937 -34.132 1.00 75.25 160 LEU A C 1
ATOM 1302 O O . LEU A 1 160 ? 8.901 -7.640 -34.376 1.00 75.25 160 LEU A O 1
ATOM 1306 N N . ASP A 1 161 ? 10.798 -7.306 -33.212 1.00 78.50 161 ASP A N 1
ATOM 1307 C CA . ASP A 1 161 ? 10.346 -6.129 -32.484 1.00 78.50 161 ASP A CA 1
ATOM 1308 C C . ASP A 1 161 ? 10.520 -4.885 -33.366 1.00 78.50 161 ASP A C 1
ATOM 1310 O O . ASP A 1 161 ? 11.532 -4.713 -34.043 1.00 78.50 161 ASP A O 1
ATOM 1314 N N . PHE A 1 162 ? 9.509 -4.019 -33.391 1.00 77.69 162 PHE A N 1
ATOM 1315 C CA . PHE A 1 162 ? 9.566 -2.768 -34.148 1.00 77.69 162 PHE A CA 1
ATOM 1316 C C . PHE A 1 162 ? 10.324 -1.670 -33.398 1.00 77.69 162 PHE A C 1
ATOM 1318 O O . PHE A 1 162 ? 10.720 -0.685 -34.021 1.00 77.69 162 PHE A O 1
ATOM 1325 N N . ASP A 1 163 ? 10.513 -1.838 -32.087 1.00 84.44 163 ASP A N 1
ATOM 1326 C CA . ASP A 1 163 ? 11.099 -0.834 -31.200 1.00 84.44 163 ASP A CA 1
ATOM 1327 C C . ASP A 1 163 ? 12.585 -1.100 -30.886 1.00 84.44 163 ASP A C 1
ATOM 1329 O O . ASP A 1 163 ? 13.173 -0.372 -30.087 1.00 84.44 163 ASP A O 1
ATOM 1333 N N . PHE A 1 164 ? 13.192 -2.137 -31.478 1.00 87.19 164 PHE A N 1
ATOM 1334 C CA . PHE A 1 164 ? 14.587 -2.513 -31.239 1.00 87.19 164 PHE A CA 1
ATOM 1335 C C . PHE A 1 164 ? 15.301 -2.857 -32.550 1.00 87.19 164 PHE A C 1
ATOM 1337 O O . PHE A 1 164 ? 15.061 -3.912 -33.139 1.00 87.19 164 PHE A O 1
ATOM 1344 N N . ASP A 1 165 ? 16.181 -1.969 -33.014 1.00 87.62 165 ASP A N 1
ATOM 1345 C CA . ASP A 1 165 ? 16.851 -2.103 -34.309 1.00 87.62 165 ASP A CA 1
ATOM 1346 C C . ASP A 1 165 ? 18.352 -2.467 -34.213 1.00 87.62 165 ASP A C 1
ATOM 1348 O O . ASP A 1 165 ? 18.916 -2.723 -33.145 1.00 87.62 165 ASP A O 1
ATOM 1352 N N . LEU A 1 166 ? 19.017 -2.543 -35.374 1.00 88.25 166 LEU A N 1
ATOM 1353 C CA . LEU A 1 166 ? 20.452 -2.841 -35.469 1.00 88.25 166 LEU A CA 1
ATOM 1354 C C . LEU A 1 166 ? 21.325 -1.815 -34.735 1.00 88.25 166 LEU A C 1
ATOM 1356 O O . LEU A 1 166 ? 22.352 -2.184 -34.168 1.00 88.25 166 LEU A O 1
ATOM 1360 N N . ILE A 1 167 ? 20.924 -0.544 -34.737 1.00 89.44 167 ILE A N 1
ATOM 1361 C CA . ILE A 1 167 ? 21.665 0.546 -34.100 1.00 89.44 167 ILE A CA 1
ATOM 1362 C C . ILE A 1 167 ? 21.533 0.420 -32.581 1.00 89.44 167 ILE A C 1
ATOM 1364 O O . ILE A 1 167 ? 22.518 0.577 -31.853 1.00 89.44 167 ILE A O 1
ATOM 1368 N N . ASP A 1 168 ? 20.341 0.086 -32.088 1.00 90.19 168 ASP A N 1
ATOM 1369 C CA . ASP A 1 168 ? 20.110 -0.195 -30.671 1.00 90.19 168 ASP A CA 1
ATOM 1370 C C . ASP A 1 168 ? 20.968 -1.369 -30.191 1.00 90.19 168 ASP A C 1
ATOM 1372 O O . ASP A 1 168 ? 21.621 -1.294 -29.141 1.00 90.19 168 ASP A O 1
ATOM 1376 N N . PHE A 1 169 ? 21.036 -2.436 -30.989 1.00 92.44 169 PHE A N 1
ATOM 1377 C CA . PHE A 1 169 ? 21.849 -3.602 -30.670 1.00 92.44 169 PHE A CA 1
ATOM 1378 C C . PHE A 1 169 ? 23.359 -3.320 -30.720 1.00 92.44 169 PHE A C 1
ATOM 1380 O O . PHE A 1 169 ? 24.099 -3.782 -29.844 1.00 92.44 169 PHE A O 1
ATOM 1387 N N . GLU A 1 170 ? 23.825 -2.521 -31.681 1.00 91.94 170 GLU A N 1
ATOM 1388 C CA . GLU A 1 170 ? 25.220 -2.077 -31.777 1.00 91.94 170 GLU A CA 1
ATOM 1389 C C . GLU A 1 170 ? 25.641 -1.288 -30.531 1.00 91.94 170 GLU A C 1
ATOM 1391 O O . GLU A 1 170 ? 26.660 -1.591 -29.900 1.00 91.94 170 GLU A O 1
ATOM 1396 N N . ASN A 1 171 ? 24.806 -0.333 -30.114 1.00 91.69 171 ASN A N 1
ATOM 1397 C CA . ASN A 1 171 ? 25.021 0.459 -28.904 1.00 91.69 171 ASN A CA 1
ATOM 1398 C C . ASN A 1 171 ? 25.047 -0.418 -27.644 1.00 91.69 171 ASN A C 1
ATOM 1400 O O . ASN A 1 171 ? 25.877 -0.212 -26.749 1.00 91.69 171 ASN A O 1
ATOM 1404 N N . LEU A 1 172 ? 24.169 -1.423 -27.575 1.00 90.00 172 LEU A N 1
ATOM 1405 C CA . LEU A 1 172 ? 24.137 -2.378 -26.475 1.00 90.00 172 LEU A CA 1
ATOM 1406 C C . LEU A 1 172 ? 25.433 -3.197 -26.414 1.00 90.00 172 LEU A C 1
ATOM 1408 O O . LEU A 1 172 ? 26.047 -3.261 -25.350 1.00 90.00 172 LEU A O 1
ATOM 1412 N N . CYS A 1 173 ? 25.895 -3.765 -27.529 1.00 90.50 173 CYS A N 1
ATOM 1413 C CA . CYS A 1 173 ? 27.148 -4.527 -27.586 1.00 90.50 173 CYS A CA 1
ATOM 1414 C C . CYS A 1 173 ? 28.357 -3.670 -27.173 1.00 90.50 173 CYS A C 1
ATOM 1416 O O . CYS A 1 173 ? 29.154 -4.086 -26.322 1.00 90.50 173 CYS A O 1
ATOM 1418 N N . ALA A 1 174 ? 28.435 -2.435 -27.681 1.00 90.00 174 ALA A N 1
ATOM 1419 C CA . ALA A 1 174 ? 29.497 -1.490 -27.355 1.00 90.00 174 ALA A CA 1
ATOM 1420 C C . ALA A 1 174 ? 29.530 -1.136 -25.857 1.00 90.00 174 ALA A C 1
ATOM 1422 O O . ALA A 1 174 ? 30.611 -1.001 -25.279 1.00 90.00 174 ALA A O 1
ATOM 1423 N N . SER A 1 175 ? 28.368 -1.060 -25.193 1.00 88.12 175 SER A N 1
ATOM 1424 C CA . SER A 1 175 ? 28.284 -0.794 -23.747 1.00 88.12 175 SER A CA 1
ATOM 1425 C C . SER A 1 175 ? 28.946 -1.878 -22.879 1.00 88.12 175 SER A C 1
ATOM 1427 O O . SER A 1 175 ? 29.412 -1.583 -21.776 1.00 88.12 175 SER A O 1
ATOM 1429 N N . TYR A 1 176 ? 29.054 -3.105 -23.402 1.00 86.19 176 TYR A N 1
ATOM 1430 C CA . TYR A 1 176 ? 29.750 -4.235 -22.776 1.00 86.19 176 TYR A CA 1
ATOM 1431 C C . TYR A 1 176 ? 31.155 -4.482 -23.351 1.00 86.19 176 TYR A C 1
ATOM 1433 O O . TYR A 1 176 ? 31.844 -5.394 -22.895 1.00 86.19 176 TYR A O 1
ATOM 1441 N N . GLY A 1 177 ? 31.609 -3.660 -24.303 1.00 87.50 177 GLY A N 1
ATOM 1442 C CA . GLY A 1 177 ? 32.935 -3.765 -24.915 1.00 87.50 177 GLY A CA 1
ATOM 1443 C C . GLY A 1 177 ? 33.064 -4.853 -25.986 1.00 87.50 177 GLY A C 1
ATOM 1444 O O . GLY A 1 177 ? 34.172 -5.341 -26.203 1.00 87.50 177 GLY A O 1
ATOM 1445 N N . PHE A 1 178 ? 31.964 -5.238 -26.639 1.00 90.38 178 PHE A N 1
ATOM 1446 C CA . PHE A 1 178 ? 31.953 -6.193 -27.754 1.00 90.38 178 PHE A CA 1
ATOM 1447 C C . PHE A 1 178 ? 31.523 -5.513 -29.059 1.00 90.38 178 PHE A C 1
ATOM 1449 O O . PHE A 1 178 ? 30.723 -4.578 -29.030 1.00 90.38 178 PHE A O 1
ATOM 1456 N N . SER A 1 179 ? 32.015 -6.003 -30.199 1.00 90.88 179 SER A N 1
ATOM 1457 C CA . SER A 1 179 ? 31.389 -5.720 -31.498 1.00 90.88 179 SER A CA 1
ATOM 1458 C C . SER A 1 179 ? 30.167 -6.620 -31.722 1.00 90.88 179 SER A C 1
ATOM 1460 O O . SER A 1 179 ? 29.995 -7.627 -31.031 1.00 90.88 179 SER A O 1
ATOM 1462 N N . MET A 1 180 ? 29.304 -6.278 -32.680 1.00 89.56 180 MET A N 1
ATOM 1463 C CA . MET A 1 180 ? 28.179 -7.152 -33.032 1.00 89.56 180 MET A CA 1
ATOM 1464 C C . MET A 1 180 ? 28.667 -8.463 -33.649 1.00 89.56 180 MET A C 1
ATOM 1466 O O . MET A 1 180 ? 28.123 -9.521 -33.341 1.00 89.56 180 MET A O 1
ATOM 1470 N N . GLU A 1 181 ? 29.731 -8.421 -34.450 1.00 91.25 181 GLU A N 1
ATOM 1471 C CA . GLU A 1 181 ? 30.352 -9.605 -35.042 1.00 91.25 181 GLU A CA 1
ATOM 1472 C C . GLU A 1 181 ? 30.902 -10.551 -33.966 1.00 91.25 181 GLU A C 1
ATOM 1474 O O . GLU A 1 181 ? 30.753 -11.766 -34.081 1.00 91.25 181 GLU A O 1
ATOM 1479 N N . ASP A 1 182 ? 31.461 -10.001 -32.881 1.00 89.00 182 ASP A N 1
ATOM 1480 C CA . ASP A 1 182 ? 31.950 -10.774 -31.731 1.00 89.00 182 ASP A CA 1
ATOM 1481 C C . ASP A 1 182 ? 30.846 -11.529 -30.977 1.00 89.00 182 ASP A C 1
ATOM 1483 O O . ASP A 1 182 ? 31.162 -12.439 -30.198 1.00 89.00 182 ASP A O 1
ATOM 1487 N N . VAL A 1 183 ? 29.590 -11.094 -31.118 1.00 91.88 183 VAL A N 1
ATOM 1488 C CA . VAL A 1 183 ? 28.410 -11.626 -30.420 1.00 91.88 183 VAL A CA 1
ATOM 1489 C C . VAL A 1 183 ? 27.587 -12.540 -31.330 1.00 91.88 183 VAL A C 1
ATOM 1491 O O . VAL A 1 183 ? 27.099 -13.575 -30.876 1.00 91.88 183 VAL A O 1
ATOM 1494 N N . LEU A 1 184 ? 27.412 -12.157 -32.596 1.00 89.56 184 LEU A N 1
ATOM 1495 C CA . LEU A 1 184 ? 26.519 -12.819 -33.546 1.00 89.56 184 LEU A CA 1
ATOM 1496 C C . LEU A 1 184 ? 27.210 -13.883 -34.403 1.00 89.56 184 LEU A C 1
ATOM 1498 O O . LEU A 1 184 ? 26.523 -14.764 -34.917 1.00 89.56 184 LEU A O 1
ATOM 1502 N N . ASP A 1 185 ? 28.539 -13.837 -34.520 1.00 86.94 185 ASP A N 1
ATOM 1503 C CA . ASP A 1 185 ? 29.349 -14.695 -35.397 1.00 86.94 185 ASP A CA 1
ATOM 1504 C C . ASP A 1 185 ? 29.093 -14.472 -36.910 1.00 86.94 185 ASP A C 1
ATOM 1506 O O . ASP A 1 185 ? 29.499 -15.282 -37.743 1.00 86.94 185 ASP A O 1
ATOM 1510 N N . TYR A 1 186 ? 28.432 -13.371 -37.285 1.00 85.56 186 TYR A N 1
ATOM 1511 C CA . TYR A 1 186 ? 28.238 -12.916 -38.668 1.00 85.56 186 TYR A CA 1
ATOM 1512 C C . TYR A 1 186 ? 28.193 -11.385 -38.730 1.00 85.56 186 TYR A C 1
ATOM 1514 O O . TYR A 1 186 ? 27.983 -10.726 -37.714 1.00 85.56 186 TYR A O 1
ATOM 1522 N N . ASN A 1 187 ? 28.378 -10.816 -39.925 1.00 86.25 187 ASN A N 1
ATOM 1523 C CA . ASN A 1 187 ? 28.195 -9.382 -40.145 1.00 86.25 187 ASN A CA 1
ATOM 1524 C C . ASN A 1 187 ? 26.698 -9.085 -40.352 1.00 86.25 187 ASN A C 1
ATOM 1526 O O . ASN A 1 187 ? 26.155 -9.488 -41.386 1.00 86.25 187 ASN A O 1
ATOM 1530 N N . PRO A 1 188 ? 26.024 -8.384 -39.425 1.00 83.56 188 PRO A N 1
ATOM 1531 C CA . PRO A 1 188 ? 24.591 -8.121 -39.536 1.00 83.56 188 PRO A CA 1
ATOM 1532 C C . PRO A 1 188 ? 24.239 -7.106 -40.634 1.00 83.56 188 PRO A C 1
ATOM 1534 O O . PRO A 1 188 ? 23.092 -7.040 -41.064 1.00 83.56 188 PRO A O 1
ATOM 1537 N N . TYR A 1 189 ? 25.223 -6.356 -41.136 1.00 84.88 189 TYR A N 1
ATOM 1538 C CA . TYR A 1 189 ? 25.080 -5.455 -42.278 1.00 84.88 189 TYR A CA 1
ATOM 1539 C C . TYR A 1 189 ? 25.385 -6.131 -43.623 1.00 84.88 189 TYR A C 1
ATOM 1541 O O . TYR A 1 189 ? 25.343 -5.472 -44.666 1.00 84.88 189 TYR A O 1
ATOM 1549 N N . ALA A 1 190 ? 25.717 -7.427 -43.633 1.00 83.50 190 ALA A N 1
ATOM 1550 C CA . ALA A 1 190 ? 25.939 -8.152 -44.874 1.00 83.50 190 ALA A CA 1
ATOM 1551 C C . ALA A 1 190 ? 24.633 -8.236 -45.673 1.00 83.50 190 ALA A C 1
ATOM 1553 O O . ALA A 1 190 ? 23.640 -8.812 -45.230 1.00 83.50 190 ALA A O 1
ATOM 1554 N N . LEU A 1 191 ? 24.645 -7.668 -46.878 1.00 79.06 191 LEU A N 1
ATOM 1555 C CA . LEU A 1 191 ? 23.540 -7.822 -47.812 1.00 79.06 191 LEU A CA 1
ATOM 1556 C C . LEU A 1 191 ? 23.582 -9.234 -48.411 1.00 79.06 191 LEU A C 1
ATOM 1558 O O . LEU A 1 191 ? 24.659 -9.676 -48.820 1.00 79.06 191 LEU A O 1
ATOM 1562 N N . PRO A 1 192 ? 22.439 -9.935 -48.499 1.00 79.44 192 PRO A N 1
ATOM 1563 C CA . PRO A 1 192 ? 22.398 -11.232 -49.149 1.00 79.44 192 PRO A CA 1
ATOM 1564 C C . PRO A 1 192 ? 22.748 -11.091 -50.631 1.00 79.44 192 PRO A C 1
ATOM 1566 O O . PRO A 1 192 ? 22.309 -10.152 -51.304 1.00 79.44 192 PRO A O 1
ATOM 1569 N N . GLU A 1 193 ? 23.511 -12.047 -51.154 1.00 83.88 193 GLU A N 1
ATOM 1570 C CA . GLU A 1 193 ? 23.773 -12.111 -52.585 1.00 83.88 193 GLU A CA 1
ATOM 1571 C C . GLU A 1 193 ? 22.479 -12.461 -53.329 1.00 83.88 193 GLU A C 1
ATOM 1573 O O . GLU A 1 193 ? 21.774 -13.420 -53.007 1.00 83.88 193 GLU A O 1
ATOM 1578 N N . MET A 1 194 ? 22.154 -11.653 -54.337 1.00 89.56 194 MET A N 1
ATOM 1579 C CA . MET A 1 194 ? 20.962 -11.826 -55.160 1.00 89.56 194 MET A CA 1
ATOM 1580 C C . MET A 1 194 ? 21.357 -11.905 -56.629 1.00 89.56 194 MET A C 1
ATOM 1582 O O . MET A 1 194 ? 22.206 -11.144 -57.097 1.00 89.56 194 MET A O 1
ATOM 1586 N N . LYS A 1 195 ? 20.688 -12.777 -57.382 1.00 89.69 195 LYS A N 1
ATOM 1587 C CA . LYS A 1 195 ? 20.750 -12.794 -58.851 1.00 89.69 195 LYS A CA 1
ATOM 1588 C C . LYS A 1 195 ? 19.370 -12.595 -59.451 1.00 89.69 195 LYS A C 1
ATOM 1590 O O . LYS A 1 195 ? 18.359 -12.905 -58.829 1.00 89.69 195 LYS A O 1
ATOM 1595 N N . GLY A 1 196 ? 19.341 -12.102 -60.684 1.00 91.00 196 GLY A N 1
ATOM 1596 C CA . GLY A 1 196 ? 18.137 -12.124 -61.505 1.00 91.00 196 GLY A CA 1
ATOM 1597 C C . GLY A 1 196 ? 17.965 -13.487 -62.170 1.00 91.00 196 GLY A C 1
ATOM 1598 O O . GLY A 1 196 ? 18.875 -13.953 -62.853 1.00 91.00 196 GLY A O 1
ATOM 1599 N N . GLU A 1 197 ? 16.799 -14.100 -62.010 1.00 91.00 197 GLU A N 1
ATOM 1600 C CA . GLU A 1 197 ? 16.378 -15.286 -62.758 1.00 91.00 197 GLU A CA 1
ATOM 1601 C C . GLU A 1 197 ? 15.158 -14.975 -63.623 1.00 91.00 197 GLU A C 1
ATOM 1603 O O . GLU A 1 197 ? 14.287 -14.190 -63.244 1.00 91.00 197 GLU A O 1
ATOM 1608 N N . LEU A 1 198 ? 15.106 -15.577 -64.813 1.00 91.94 198 LEU A N 1
ATOM 1609 C CA . LEU A 1 198 ? 13.955 -15.455 -65.701 1.00 91.94 198 LEU A CA 1
ATOM 1610 C C . LEU A 1 198 ? 12.804 -16.322 -65.183 1.00 91.94 198 LEU A C 1
ATOM 1612 O O . LEU A 1 198 ? 12.951 -17.525 -64.989 1.00 91.94 198 LEU A O 1
ATOM 1616 N N . THR A 1 199 ? 11.647 -15.700 -65.012 1.00 83.69 199 THR A N 1
ATOM 1617 C CA . THR A 1 199 ? 10.380 -16.373 -64.715 1.00 83.69 199 THR A CA 1
ATOM 1618 C C . THR A 1 199 ? 9.784 -16.981 -65.985 1.00 83.69 199 THR A C 1
ATOM 1620 O O . THR A 1 199 ? 10.091 -16.545 -67.098 1.00 83.69 199 THR A O 1
ATOM 1623 N N . GLU A 1 200 ? 8.873 -17.946 -65.836 1.00 84.06 200 GLU A N 1
ATOM 1624 C CA . GLU A 1 200 ? 8.166 -18.589 -66.962 1.00 84.06 200 GLU A CA 1
ATOM 1625 C C . GLU A 1 200 ? 7.421 -17.584 -67.860 1.00 84.06 200 GLU A C 1
ATOM 1627 O O . GLU A 1 200 ? 7.211 -17.823 -69.047 1.00 84.06 200 GLU A O 1
ATOM 1632 N N . CYS A 1 201 ? 7.073 -16.421 -67.306 1.00 84.00 201 CYS A N 1
ATOM 1633 C CA . CYS A 1 201 ? 6.393 -15.326 -67.991 1.00 84.00 201 CYS A CA 1
ATOM 1634 C C . CYS A 1 201 ? 7.338 -14.430 -68.818 1.00 84.00 201 CYS A C 1
ATOM 1636 O O . CYS A 1 201 ? 6.875 -13.462 -69.418 1.00 84.00 201 CYS A O 1
ATOM 1638 N N . GLY A 1 202 ? 8.652 -14.685 -68.803 1.00 83.38 202 GLY A N 1
ATOM 1639 C CA . GLY A 1 202 ? 9.665 -13.874 -69.490 1.00 83.38 202 GLY A CA 1
ATOM 1640 C C . GLY A 1 202 ? 10.189 -12.663 -68.703 1.00 83.38 202 GLY A C 1
ATOM 1641 O O . GLY A 1 202 ? 11.068 -11.962 -69.196 1.00 83.38 202 GLY A O 1
ATOM 1642 N N . ASN A 1 203 ? 9.688 -12.415 -67.487 1.00 89.00 203 ASN A N 1
ATOM 1643 C CA . ASN A 1 203 ? 10.148 -11.324 -66.617 1.00 89.00 203 ASN A CA 1
ATOM 1644 C C . ASN A 1 203 ? 11.285 -11.784 -65.695 1.00 89.00 203 ASN A C 1
ATOM 1646 O O . ASN A 1 203 ? 11.323 -12.950 -65.312 1.00 89.00 203 ASN A O 1
ATOM 1650 N N . THR A 1 204 ? 12.167 -10.876 -65.277 1.00 90.94 204 THR A N 1
ATOM 1651 C CA . THR A 1 204 ? 13.251 -11.190 -64.330 1.00 90.94 204 THR A CA 1
ATOM 1652 C C . THR A 1 204 ? 12.797 -10.982 -62.885 1.00 90.94 204 THR A C 1
ATOM 1654 O O . THR A 1 204 ? 12.267 -9.922 -62.553 1.00 90.94 204 THR A O 1
ATOM 1657 N N . GLN A 1 205 ? 13.045 -11.961 -62.017 1.00 92.06 205 GLN A N 1
ATOM 1658 C CA . GLN A 1 205 ? 12.828 -11.880 -60.573 1.00 92.06 205 GLN A CA 1
ATOM 1659 C C . GLN A 1 205 ? 14.162 -12.002 -59.829 1.00 92.06 205 GLN A C 1
ATOM 1661 O O . GLN A 1 205 ? 15.031 -12.773 -60.230 1.00 92.06 205 GLN A O 1
ATOM 1666 N N . LEU A 1 206 ? 14.329 -11.241 -58.744 1.00 91.25 206 LEU A N 1
ATOM 1667 C CA . LEU A 1 206 ? 15.469 -11.406 -57.842 1.00 91.25 206 LEU A CA 1
ATOM 1668 C C . LEU A 1 206 ? 15.270 -12.651 -56.975 1.00 91.25 206 LEU A C 1
ATOM 1670 O O . LEU A 1 206 ? 14.227 -12.804 -56.337 1.00 91.25 206 LEU A O 1
ATOM 1674 N N . VAL A 1 207 ? 16.282 -13.512 -56.939 1.00 88.50 207 VAL A N 1
ATOM 1675 C CA . VAL A 1 207 ? 16.335 -14.696 -56.078 1.00 88.50 207 VAL A CA 1
ATOM 1676 C C . VAL A 1 207 ? 17.583 -14.653 -55.201 1.00 88.50 207 VAL A C 1
ATOM 1678 O O . VAL A 1 207 ? 18.640 -14.180 -55.630 1.00 88.50 207 VAL A O 1
ATOM 1681 N N . LEU A 1 208 ? 17.439 -15.141 -53.968 1.00 88.38 208 LEU A N 1
ATOM 1682 C CA . LEU A 1 208 ? 18.536 -15.277 -53.012 1.00 88.38 208 LEU A CA 1
ATOM 1683 C C . LEU A 1 208 ? 19.484 -16.395 -53.452 1.00 88.38 208 LEU A C 1
ATOM 1685 O O . LEU A 1 208 ? 19.043 -17.451 -53.912 1.00 88.38 208 LEU A O 1
ATOM 1689 N N . ILE A 1 209 ? 20.780 -16.153 -53.291 1.00 79.94 209 ILE A N 1
ATOM 1690 C CA . ILE A 1 209 ? 21.835 -17.149 -53.464 1.00 79.94 209 ILE A CA 1
ATOM 1691 C C . ILE A 1 209 ? 22.214 -17.642 -52.061 1.00 79.94 209 ILE A C 1
ATOM 1693 O O . ILE A 1 209 ? 22.531 -16.828 -51.196 1.00 79.94 209 ILE A O 1
ATOM 1697 N N . PHE A 1 210 ? 22.127 -18.956 -51.839 1.00 75.56 210 PHE A N 1
ATOM 1698 C CA . PHE A 1 210 ? 22.480 -19.631 -50.584 1.00 75.56 210 PHE A CA 1
ATOM 1699 C C . PHE A 1 210 ? 23.726 -20.496 -50.767 1.00 75.56 210 PHE A C 1
ATOM 1701 O O . PHE A 1 210 ? 23.873 -21.070 -51.874 1.00 75.56 210 PHE A O 1
#

pLDDT: mean 82.38, std 14.84, range [42.91, 96.56]

Radius of gyration: 30.42 Å; chains: 1; bounding box: 55×39×95 Å

Foldseek 3Di:
DDQDALLRCQVPDPQRQALVSCLVVVVVSLVRNLVVLVVVCVVVVNDDQPSPVLLVVLSVVVNVVCVPCVDPLNVVLNPDNDVNVNSVSSSVSSNVSSCCLAPPPPDPNNDHDPPPDPPDVPPPPVDDPVVVVVVVVVVVVQDPVNVLVVLLVVCVVCVPPPVADPVNSQVVQVVVPHGPCRRNVDDPPDDFDWDWDQDPVRDTDIDGDD

Secondary structure (DSSP, 8-state):
-----HHHHHHH-SS--SHHHHHHTHHHHHHHHHHHHHHHHHHTT---TTHHHHHHHHHHHHHHHHH-TTSHHHHHHHT---HHHHHHHHHHHHHHHHHHHHH-TTSTT--PPP------TT----S-HHHHHHHHHHHTTS-HHHHHHHHHHHHHHHTT-SS--HHHHHHHHHHTT--SHHHHSS-TTPPPPEEEEE-TTS-EEEEE--